Protein AF-A0A838XJ21-F1 (afdb_monomer)

Solvent-accessible surface area (backbone atoms only — not comparable to full-atom values): 20490 Å² total; per-residue (Å²): 141,89,84,87,88,85,87,84,82,91,75,92,77,90,77,87,80,92,76,82,93,75,94,76,88,83,80,88,86,79,90,81,90,79,89,79,90,85,84,90,84,85,87,90,81,93,74,95,77,91,73,90,77,75,76,65,78,67,62,63,49,56,56,55,52,65,68,55,71,80,60,83,76,81,81,67,61,73,71,57,58,54,50,50,55,53,52,54,51,52,52,62,49,42,56,59,47,48,54,51,52,50,53,51,52,52,48,53,50,51,40,46,55,52,23,57,62,17,70,37,51,76,68,52,27,52,49,51,63,60,46,44,56,53,51,15,58,77,68,71,48,61,54,64,58,54,54,48,32,49,50,18,33,40,69,56,63,45,52,46,46,69,62,44,59,51,41,39,61,35,33,50,51,42,14,68,77,40,68,40,50,43,47,57,36,23,35,30,55,47,48,51,24,61,62,22,67,39,56,56,88,50,37,56,60,51,37,52,51,48,53,50,45,40,73,41,94,60,40,50,28,32,59,47,49,69,48,46,64,71,45,43,62,44,41,28,74,33,32,55,35,45,36,67,66,27,50,41,44,53,51,18,52,50,51,36,35,9,72,80,73,38,69,46,72,65,36,49,51,14,47,42,43,36,36,52,43,61,68,34,68,69,37,52,49,43,39,45,74,74,69,44,64,55,69,59,38,43,52,52,15,61,76,68,73,44,29,47,34,53,36,56,46,62,73,43,36,67,58,36,58,79,38,63,77,46,42,68,67,55,30,79,49,69,45,20,28,50,28,45,50,36,44,47,71,32,52,67,61,36,53,66,50,31,76,82,85,126

pLDDT: mean 76.4, std 23.85, range [27.72, 98.25]

Sequence (358 aa):
MHLPIKLAAGTVLAFTAAGTAQEVTVASWGDSHRTAQSVQLAKDGEGDVPGAMSLPPETRILERLRRREDVQLAGWPSNVLVGFLIGCGIILLSETAYDRFKKHADYKMQIREIGIRLDASDSEIEEIGDKIPDIAYALSIPIEHVIEALRAIRHAGVKNYDEAWLRLRPTIKASRFSGASFEDTAETLKMVSRALNIDAQALPRVVDKILAVGREKDISSRDLLEHLPDVLPTAVDDRGYTGVLGLEQIIADLQTVSGQVRLNRIAVEQLEAFYSEFSSEEFHQRLEEAGYDVKGALKDADKAGASKGTALLNLIADDVLETPELIPQLFHNEQSAAAAKAILLNPEEWRRNRPSVD

Mean predicted aligned error: 14.72 Å

Radius of gyration: 34.37 Å; Cα contacts (8 Å, |Δi|>4): 345; chains: 1; bounding box: 60×76×96 Å

Organism: NCBI:txid992267

Foldseek 3Di:
DDDDDDDDDDDDDDDDDDDDDDDDDDDDDDDDDDDDDDDDDDDDDDDDDDDDDDDDPVVVVVVVVVVPVPPPPPPDDPVVVVVVVVVVVCVVCCVVVVVVVVVVVVLLVLLVVLCVQLVHDPVLSVVSSVCLVVLCVVVVHDSVLLSQLLVLLVVLPNRHSVLSVLVSVLLSLLCVLLVAGSNLSSNLLVLQCVLQVEDSNCSNVLSVLLSVVCVPPQAGSRLCSNLVSLQSNLLCPQFVHHYSLSVLLVSLLLSLLSVVPGRDPLSSVLNSLQSVLSVDPVLVVLCVVVPFPLVVLQVVCVVVVGTSVVSVCVRCLVVCCVPVVCLCSNRVDPSSSSSCCSPRNCVVSSVVSRDPPD

Structure (mmCIF, N/CA/C/O backbone):
data_AF-A0A838XJ21-F1
#
_entry.id   AF-A0A838XJ21-F1
#
loop_
_atom_site.group_PDB
_atom_site.id
_atom_site.type_symbol
_atom_site.label_atom_id
_atom_site.label_alt_id
_atom_site.label_comp_id
_atom_site.label_asym_id
_atom_site.label_entity_id
_atom_site.label_seq_id
_atom_site.pdbx_PDB_ins_code
_atom_site.Cartn_x
_atom_site.Cartn_y
_atom_site.Cartn_z
_atom_site.occupancy
_atom_site.B_iso_or_equiv
_atom_site.auth_seq_id
_atom_site.auth_comp_id
_atom_site.auth_asym_id
_atom_site.auth_atom_id
_atom_site.pdbx_PDB_model_num
ATOM 1 N N . MET A 1 1 ? 29.725 39.690 -23.589 1.00 38.44 1 MET A N 1
ATOM 2 C CA . MET A 1 1 ? 29.368 40.117 -24.960 1.00 38.44 1 MET A CA 1
ATOM 3 C C . MET A 1 1 ? 28.746 38.923 -25.661 1.00 38.44 1 MET A C 1
ATOM 5 O O . MET A 1 1 ? 29.459 38.010 -26.047 1.00 38.44 1 MET A O 1
ATOM 9 N N . HIS A 1 2 ? 27.416 38.885 -25.699 1.00 40.25 2 HIS A N 1
ATOM 10 C CA . HIS A 1 2 ? 26.626 37.840 -26.345 1.00 40.25 2 HIS A CA 1
ATOM 11 C C . HIS A 1 2 ? 26.212 38.302 -27.741 1.00 40.25 2 HIS A C 1
ATOM 13 O O . HIS A 1 2 ? 25.684 39.404 -27.869 1.00 40.25 2 HIS A O 1
ATOM 19 N N . LEU A 1 3 ? 26.369 37.437 -28.743 1.00 36.06 3 LEU A N 1
ATOM 20 C CA . LEU A 1 3 ? 25.552 37.450 -29.955 1.00 36.06 3 LEU A CA 1
ATOM 21 C C . LEU A 1 3 ? 25.192 35.999 -30.337 1.00 36.06 3 LEU A C 1
ATOM 23 O O . LEU A 1 3 ? 26.061 35.130 -30.253 1.00 36.06 3 LEU A O 1
ATOM 27 N N . PRO A 1 4 ? 23.930 35.722 -30.718 1.00 49.19 4 PRO A N 1
ATOM 28 C CA . PRO A 1 4 ? 23.439 34.380 -31.013 1.00 49.19 4 PRO A CA 1
ATOM 29 C C . PRO A 1 4 ? 23.522 34.049 -32.511 1.00 49.19 4 PRO A C 1
ATOM 31 O O . PRO A 1 4 ? 23.178 34.874 -33.357 1.00 49.19 4 PRO A O 1
ATOM 34 N N . ILE A 1 5 ? 23.886 32.808 -32.840 1.00 36.41 5 ILE A N 1
ATOM 35 C CA . ILE A 1 5 ? 23.696 32.239 -34.180 1.00 36.41 5 ILE A CA 1
ATOM 36 C C . ILE A 1 5 ? 22.391 31.438 -34.154 1.00 36.41 5 ILE A C 1
ATOM 38 O O . ILE A 1 5 ? 22.305 30.396 -33.510 1.00 36.41 5 ILE A O 1
ATOM 42 N N . LYS A 1 6 ? 21.358 31.941 -34.840 1.00 38.78 6 LYS A N 1
ATOM 43 C CA . LYS A 1 6 ? 20.179 31.159 -35.233 1.00 38.78 6 LYS A CA 1
ATOM 44 C C . LYS A 1 6 ? 20.427 30.626 -36.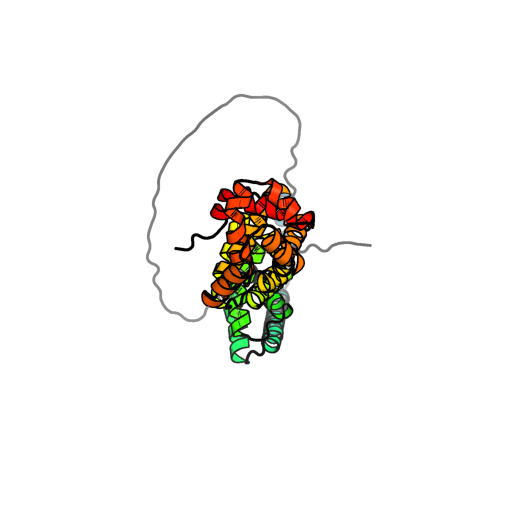642 1.00 38.78 6 LYS A C 1
ATOM 46 O O . LYS A 1 6 ? 20.482 31.416 -37.582 1.00 38.78 6 LYS A O 1
ATOM 51 N N . LEU A 1 7 ? 20.549 29.310 -36.785 1.00 30.83 7 LEU A N 1
ATOM 52 C CA . LEU A 1 7 ? 20.484 28.622 -38.073 1.00 30.83 7 LEU A CA 1
ATOM 53 C C . LEU A 1 7 ? 19.108 27.965 -38.189 1.00 30.83 7 LEU A C 1
ATOM 55 O O . LEU A 1 7 ? 18.791 27.019 -37.476 1.00 30.83 7 LEU A O 1
ATOM 59 N N . ALA A 1 8 ? 18.286 28.520 -39.074 1.00 39.69 8 ALA A N 1
ATOM 60 C CA . ALA A 1 8 ? 17.101 27.876 -39.609 1.00 39.69 8 ALA A CA 1
ATOM 61 C C . ALA A 1 8 ? 17.404 27.534 -41.068 1.00 39.69 8 ALA A C 1
ATOM 63 O O . ALA A 1 8 ? 17.692 28.434 -41.855 1.00 39.69 8 ALA A O 1
ATOM 64 N N . ALA A 1 9 ? 17.341 26.253 -41.422 1.00 33.75 9 ALA A N 1
ATOM 65 C CA . ALA A 1 9 ? 17.215 25.817 -42.806 1.00 33.75 9 ALA A CA 1
ATOM 66 C C . ALA A 1 9 ? 16.566 24.430 -42.830 1.00 33.75 9 ALA A C 1
ATOM 68 O O . ALA A 1 9 ? 17.218 23.407 -42.641 1.00 33.75 9 ALA A O 1
ATOM 69 N N . GLY A 1 10 ? 15.250 24.419 -43.042 1.00 35.06 10 GLY A N 1
ATOM 70 C CA . GLY A 1 10 ? 14.558 23.256 -43.570 1.00 35.06 10 GLY A CA 1
ATOM 71 C C . GLY A 1 10 ? 14.820 23.188 -45.070 1.00 35.06 10 GLY A C 1
ATOM 72 O O . GLY A 1 10 ? 14.520 24.125 -45.807 1.00 35.06 10 GLY A O 1
ATOM 73 N N . THR A 1 11 ? 15.389 22.083 -45.531 1.00 30.11 11 THR A N 1
ATOM 74 C CA . THR A 1 11 ? 15.385 21.719 -46.947 1.00 30.11 11 THR A CA 1
ATOM 75 C C . THR A 1 11 ? 15.170 20.217 -47.012 1.00 30.11 11 THR A C 1
ATOM 77 O O . THR A 1 11 ? 16.062 19.431 -46.707 1.00 30.11 11 THR A O 1
ATOM 80 N N . VAL A 1 12 ? 13.943 19.820 -47.345 1.00 30.31 12 VAL A N 1
ATOM 81 C CA . VAL A 1 12 ? 13.610 18.434 -47.674 1.00 30.31 12 VAL A CA 1
ATOM 82 C C . VAL A 1 12 ? 14.061 18.214 -49.113 1.00 30.31 12 VAL A C 1
ATOM 84 O O . VAL A 1 12 ? 13.424 18.697 -50.045 1.00 30.31 12 VAL A O 1
ATOM 87 N N . LEU A 1 13 ? 15.177 17.511 -49.291 1.00 30.00 13 LEU A N 1
ATOM 88 C CA . LEU A 1 13 ? 15.566 16.936 -50.575 1.00 30.00 13 LEU A CA 1
ATOM 89 C C . LEU A 1 13 ? 15.279 15.438 -50.517 1.00 30.00 13 LEU A C 1
ATOM 91 O O . LEU A 1 13 ? 15.981 14.680 -49.852 1.00 30.00 13 LEU A O 1
ATOM 95 N N . ALA A 1 14 ? 14.216 15.022 -51.201 1.00 33.84 14 ALA A N 1
ATOM 96 C CA . ALA A 1 14 ? 13.986 13.623 -51.513 1.00 33.84 14 ALA A CA 1
ATOM 97 C C . ALA A 1 14 ? 14.942 13.227 -52.645 1.00 33.84 14 ALA A C 1
ATOM 99 O O . ALA A 1 14 ? 14.872 13.792 -53.735 1.00 33.84 14 ALA A O 1
ATOM 100 N N . PHE A 1 15 ? 15.826 12.262 -52.390 1.00 28.05 15 PHE A N 1
ATOM 101 C CA . PHE A 1 15 ? 16.597 11.602 -53.439 1.00 28.05 15 PHE A CA 1
ATOM 102 C C . PHE A 1 15 ? 16.187 10.135 -53.512 1.00 28.05 15 PHE A C 1
ATOM 104 O O . PHE A 1 15 ? 16.350 9.373 -52.560 1.00 28.05 15 PHE A O 1
ATOM 111 N N . THR A 1 16 ? 15.628 9.757 -54.657 1.00 34.56 16 THR A N 1
ATOM 112 C CA . THR A 1 16 ? 15.338 8.377 -55.034 1.00 34.56 16 THR A CA 1
ATOM 113 C C . THR A 1 16 ? 16.642 7.747 -55.520 1.00 34.56 16 THR A C 1
ATOM 115 O O . THR A 1 16 ? 17.201 8.171 -56.531 1.00 34.56 16 THR A O 1
ATOM 118 N N . ALA A 1 17 ? 17.153 6.752 -54.796 1.00 32.78 17 ALA A N 1
ATOM 119 C CA . ALA A 1 17 ? 18.248 5.918 -55.274 1.00 32.78 17 ALA A CA 1
ATOM 120 C C . ALA A 1 17 ? 17.675 4.818 -56.180 1.00 32.78 17 ALA A C 1
ATOM 122 O O . ALA A 1 17 ? 16.841 4.021 -55.754 1.00 32.78 17 ALA A O 1
ATOM 123 N N . ALA A 1 18 ? 18.108 4.802 -57.440 1.00 32.28 18 ALA A N 1
ATOM 124 C CA . ALA A 1 18 ? 17.784 3.754 -58.394 1.00 32.28 18 ALA A CA 1
ATOM 125 C C . ALA A 1 18 ? 18.533 2.463 -58.028 1.00 32.28 18 ALA A C 1
ATOM 127 O O . ALA A 1 18 ? 19.762 2.430 -58.021 1.00 32.28 18 ALA A O 1
ATOM 128 N N . GLY A 1 19 ? 17.779 1.401 -57.756 1.00 30.36 19 GLY A N 1
ATOM 129 C CA . GLY A 1 19 ? 18.288 0.054 -57.537 1.00 30.36 19 GLY A CA 1
ATOM 130 C C . GLY A 1 19 ? 17.243 -0.974 -57.952 1.00 30.36 19 GLY A C 1
ATOM 131 O O . GLY A 1 19 ? 16.314 -1.238 -57.203 1.00 30.36 19 GLY A O 1
ATOM 132 N N . THR A 1 20 ? 17.438 -1.527 -59.152 1.00 35.78 20 THR A N 1
ATOM 133 C CA . THR A 1 20 ? 16.868 -2.773 -59.703 1.00 35.78 20 THR A CA 1
ATOM 134 C C . THR A 1 20 ? 15.345 -2.891 -59.844 1.00 35.78 20 THR A C 1
ATOM 136 O O . THR A 1 20 ? 14.576 -2.822 -58.895 1.00 35.78 20 THR A O 1
ATOM 139 N N . ALA A 1 21 ? 14.939 -3.120 -61.094 1.00 33.50 21 ALA A N 1
ATOM 140 C CA . ALA A 1 21 ? 13.575 -3.293 -61.556 1.00 33.50 21 ALA A CA 1
ATOM 141 C C . ALA A 1 21 ? 12.857 -4.486 -60.907 1.00 33.50 21 ALA A C 1
ATOM 143 O O . ALA A 1 21 ? 13.326 -5.620 -60.986 1.00 33.50 21 ALA A O 1
ATOM 144 N N . GLN A 1 22 ? 11.659 -4.226 -60.390 1.00 30.95 22 GLN A N 1
ATOM 145 C CA . GLN A 1 22 ? 10.581 -5.202 -60.342 1.00 30.95 22 GLN A CA 1
ATOM 146 C C . GLN A 1 22 ? 9.274 -4.448 -60.616 1.00 30.95 22 GLN A C 1
ATOM 148 O O . GLN A 1 22 ? 8.960 -3.462 -59.951 1.00 30.95 22 GLN A O 1
ATOM 153 N N . GLU A 1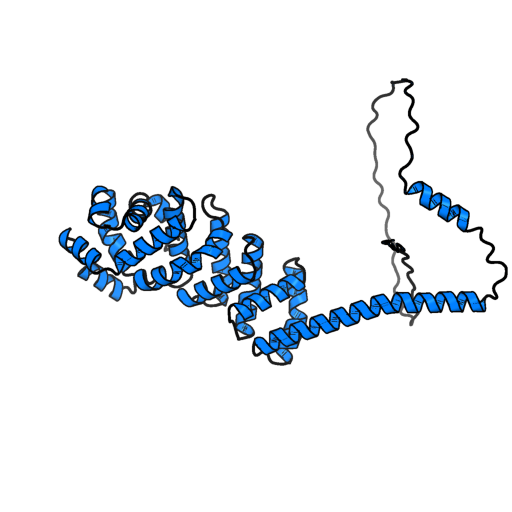 23 ? 8.580 -4.847 -61.681 1.00 33.16 23 GLU A N 1
ATOM 154 C CA . GLU A 1 23 ? 7.311 -4.269 -62.118 1.00 33.16 23 GLU A CA 1
ATOM 155 C C . GLU A 1 23 ? 6.259 -4.375 -61.011 1.00 33.16 23 GLU A C 1
ATOM 157 O O . GLU A 1 23 ? 5.947 -5.472 -60.551 1.00 33.16 23 GLU A O 1
ATOM 162 N N . VAL A 1 24 ? 5.660 -3.244 -60.634 1.00 29.22 24 VAL A N 1
ATOM 163 C CA . VAL A 1 24 ? 4.332 -3.230 -60.016 1.00 29.22 24 VAL A CA 1
ATOM 164 C C . VAL A 1 24 ? 3.505 -2.150 -60.703 1.00 29.22 24 VAL A C 1
ATOM 166 O O . VAL A 1 24 ? 3.755 -0.951 -60.591 1.00 29.22 24 VAL A O 1
ATOM 169 N N . THR A 1 25 ? 2.527 -2.622 -61.463 1.00 31.70 25 THR A N 1
ATOM 170 C CA . THR A 1 25 ? 1.443 -1.878 -62.097 1.00 31.70 25 THR A CA 1
ATOM 171 C C . THR A 1 25 ? 0.618 -1.131 -61.047 1.00 31.70 25 THR A C 1
ATOM 173 O O . THR A 1 25 ? 0.045 -1.743 -60.149 1.00 31.70 25 THR A O 1
ATOM 176 N N . VAL A 1 26 ? 0.500 0.193 -61.181 1.00 30.27 26 VAL A N 1
ATOM 177 C CA . VAL A 1 26 ? -0.468 0.989 -60.412 1.00 30.27 26 VAL A CA 1
ATOM 178 C C . VAL A 1 26 ? -1.731 1.147 -61.251 1.00 30.27 26 VAL A C 1
ATOM 180 O O . VAL A 1 26 ? -1.738 1.829 -62.275 1.00 30.27 26 VAL A O 1
ATOM 183 N N . ALA A 1 27 ? -2.794 0.474 -60.814 1.00 30.38 27 ALA A N 1
ATOM 184 C CA . ALA A 1 27 ? -4.137 0.629 -61.344 1.00 30.38 27 ALA A CA 1
ATOM 185 C C . ALA A 1 27 ? -4.758 1.958 -60.883 1.00 30.38 27 ALA A C 1
ATOM 187 O O . ALA A 1 27 ? -4.646 2.362 -59.727 1.00 30.38 27 ALA A O 1
ATOM 188 N N . SER A 1 28 ? -5.425 2.616 -61.825 1.00 35.75 28 SER A N 1
ATOM 189 C CA . SER A 1 28 ? -6.249 3.811 -61.664 1.00 35.75 28 SER A CA 1
ATOM 190 C C . SER A 1 28 ? -7.534 3.552 -60.871 1.00 35.75 28 SER A C 1
ATOM 192 O O . SER A 1 28 ? -8.158 2.521 -61.109 1.00 35.75 28 SER A O 1
ATOM 194 N N . TRP A 1 29 ? -7.975 4.539 -60.081 1.00 29.52 29 TRP A N 1
ATOM 195 C CA . TRP A 1 29 ? -9.364 4.989 -59.812 1.00 29.52 29 TRP A CA 1
ATOM 196 C C . TRP A 1 29 ? -9.384 5.714 -58.449 1.00 29.52 29 TRP A C 1
ATOM 198 O O . TRP A 1 29 ? -8.689 5.301 -57.533 1.00 29.52 29 TRP A O 1
ATOM 208 N N . GLY A 1 30 ? -10.134 6.786 -58.212 1.00 27.72 30 GLY A N 1
ATOM 209 C CA . GLY A 1 30 ? -11.148 7.439 -59.023 1.00 27.72 30 GLY A CA 1
ATOM 210 C C . GLY A 1 30 ? -11.608 8.740 -58.353 1.00 27.72 30 GLY A C 1
ATOM 211 O O . GLY A 1 30 ? -11.471 8.925 -57.143 1.00 27.72 30 GLY A O 1
ATOM 212 N N . ASP A 1 31 ? -12.132 9.624 -59.194 1.00 35.22 31 ASP A N 1
ATOM 213 C CA . ASP A 1 31 ? -12.900 10.818 -58.855 1.00 35.22 31 ASP A CA 1
ATOM 214 C C . ASP A 1 31 ? -14.135 10.499 -58.004 1.00 35.22 31 ASP A C 1
ATOM 216 O O . ASP A 1 31 ? -14.854 9.534 -58.270 1.00 35.22 31 ASP A O 1
ATOM 220 N N . SER A 1 32 ? -14.489 11.422 -57.108 1.00 30.81 32 SER A N 1
ATOM 221 C CA . SER A 1 32 ? -15.900 11.697 -56.823 1.00 30.81 32 SER A CA 1
ATOM 222 C C . SER A 1 32 ? -16.099 13.112 -56.275 1.00 30.81 32 SER A C 1
ATOM 224 O O . SER A 1 32 ? -15.711 13.432 -55.153 1.00 30.81 32 SER A O 1
ATOM 226 N N . HIS A 1 33 ? -16.746 13.943 -57.093 1.00 35.12 33 HIS A N 1
ATOM 227 C CA . HIS A 1 33 ? -17.359 15.221 -56.738 1.00 35.12 33 HIS A CA 1
ATOM 228 C C . HIS A 1 33 ? -18.531 15.070 -55.750 1.00 35.12 33 HIS A C 1
ATOM 230 O O . HIS A 1 33 ? -19.297 14.114 -55.854 1.00 35.12 33 HIS A O 1
ATOM 236 N N . ARG A 1 34 ? -18.750 16.102 -54.915 1.00 31.41 34 ARG A N 1
ATOM 237 C CA . ARG A 1 34 ? -20.061 16.673 -54.501 1.00 31.41 34 ARG A CA 1
ATOM 238 C C . ARG A 1 34 ? -19.812 18.070 -53.882 1.00 31.41 34 ARG A C 1
ATOM 240 O O . ARG A 1 34 ? -19.005 18.164 -52.967 1.00 31.41 34 ARG A O 1
ATOM 247 N N . THR A 1 35 ? -20.169 19.195 -54.527 1.00 34.94 35 THR A N 1
ATOM 248 C CA . THR A 1 35 ? -21.411 20.018 -54.362 1.00 34.94 35 THR A CA 1
ATOM 249 C C . THR A 1 35 ? -21.849 20.234 -52.900 1.00 34.94 35 THR A C 1
ATOM 251 O O . THR A 1 35 ? -21.888 19.276 -52.147 1.00 34.94 35 THR A O 1
ATOM 254 N N . ALA A 1 36 ? -22.253 21.411 -52.399 1.00 29.58 36 ALA A N 1
ATOM 255 C CA . ALA A 1 36 ? -22.533 22.745 -52.939 1.00 29.58 36 ALA A CA 1
ATOM 256 C C . ALA A 1 36 ? -22.599 23.782 -51.776 1.00 29.58 36 ALA A C 1
ATOM 258 O O . ALA A 1 36 ? -22.610 23.388 -50.615 1.00 29.58 36 ALA A O 1
ATOM 259 N N . GLN A 1 37 ? -22.635 25.076 -52.145 1.00 29.09 37 GLN A N 1
ATOM 260 C CA . GLN A 1 37 ? -23.279 26.269 -51.529 1.00 29.09 37 GLN A CA 1
ATOM 261 C C . GLN A 1 37 ? -23.845 26.146 -50.095 1.00 29.09 37 GLN A C 1
ATOM 263 O O . GLN A 1 37 ? -24.545 25.198 -49.782 1.00 29.09 37 GLN A O 1
ATOM 268 N N . SER A 1 38 ? -23.670 27.102 -49.178 1.00 31.19 38 SER A N 1
ATOM 269 C CA . SER A 1 38 ? -24.070 28.529 -49.191 1.00 31.19 38 SER A CA 1
ATOM 270 C C . SER A 1 38 ? -23.487 29.197 -47.925 1.00 31.19 38 SER A C 1
ATOM 272 O O . SER A 1 38 ? -23.234 28.493 -46.955 1.00 31.19 38 SER A O 1
ATOM 274 N N . VAL A 1 39 ? -23.206 30.503 -47.860 1.00 30.66 39 VAL A N 1
ATOM 275 C CA . VAL A 1 39 ? -24.129 31.538 -47.343 1.00 30.66 39 VAL A CA 1
ATOM 276 C C . VAL A 1 39 ? -23.542 32.921 -47.677 1.00 30.66 39 VAL A C 1
ATOM 278 O O . VAL A 1 39 ? -22.395 33.218 -47.352 1.00 30.66 39 VAL A O 1
ATOM 281 N N . GLN A 1 40 ? -24.352 33.762 -48.320 1.00 33.62 40 GLN A N 1
ATOM 282 C CA . GLN A 1 40 ? -24.198 35.218 -48.372 1.00 33.62 40 GLN A CA 1
ATOM 283 C C . GLN A 1 40 ? -24.599 35.828 -47.028 1.00 33.62 40 GLN A C 1
ATOM 285 O O . GLN A 1 40 ? -25.636 35.435 -46.506 1.00 33.62 40 GLN A O 1
ATOM 290 N N . LEU A 1 41 ? -23.884 36.853 -46.551 1.00 32.81 41 LEU A N 1
ATOM 291 C CA . LEU A 1 41 ? -24.480 37.949 -45.778 1.00 32.81 41 LEU A CA 1
ATOM 292 C C . LEU A 1 41 ? -23.567 39.192 -45.758 1.00 32.81 41 LEU A C 1
ATOM 294 O O . LEU A 1 41 ? -22.377 39.095 -45.481 1.00 32.81 41 LEU A O 1
ATOM 298 N N . ALA A 1 42 ? -24.218 40.333 -46.013 1.00 31.30 42 ALA A N 1
ATOM 299 C CA . ALA A 1 42 ? -23.872 41.722 -45.691 1.00 31.30 42 ALA A CA 1
ATOM 300 C C . ALA A 1 42 ? -22.790 42.465 -46.511 1.00 31.30 42 ALA A C 1
ATOM 302 O O . ALA A 1 42 ? -21.586 42.335 -46.311 1.00 31.30 42 ALA A O 1
ATOM 303 N N . LYS A 1 43 ? -23.301 43.342 -47.390 1.00 36.75 43 LYS A N 1
ATOM 304 C CA . LYS A 1 43 ? -22.712 44.627 -47.789 1.00 36.75 43 LYS A CA 1
ATOM 305 C C . LYS A 1 43 ? -22.955 45.687 -46.694 1.00 36.75 43 LYS A C 1
ATOM 307 O O . LYS A 1 43 ? -23.875 45.529 -45.897 1.00 36.75 43 LYS A O 1
ATOM 312 N N . ASP A 1 44 ? -22.193 46.775 -46.816 1.00 32.44 44 ASP A N 1
ATOM 313 C CA . ASP A 1 44 ? -22.365 48.137 -46.276 1.00 32.44 44 ASP A CA 1
ATOM 314 C C . ASP A 1 44 ? -21.501 48.505 -45.060 1.00 32.44 44 ASP A C 1
ATOM 316 O O . ASP A 1 44 ? -21.631 47.960 -43.967 1.00 32.44 44 ASP A O 1
ATOM 320 N N . GLY A 1 45 ? -20.611 49.481 -45.279 1.00 31.41 45 GLY A N 1
ATOM 321 C CA . GLY A 1 45 ? -19.758 50.079 -44.255 1.00 31.41 45 GLY A CA 1
ATOM 322 C C . GLY A 1 45 ? -18.535 50.789 -44.836 1.00 31.41 45 GLY A C 1
ATOM 323 O O . GLY A 1 45 ? -17.408 50.376 -44.589 1.00 31.41 45 GLY A O 1
ATOM 324 N N . GLU A 1 46 ? -18.760 51.831 -45.637 1.00 36.78 46 GLU A N 1
ATOM 325 C CA . GLU A 1 46 ? -17.730 52.786 -46.054 1.00 36.78 46 GLU A CA 1
ATOM 326 C C . GLU A 1 46 ? -17.406 53.689 -44.850 1.00 36.78 46 GLU A C 1
ATOM 328 O O . GLU A 1 46 ? -18.260 54.428 -44.361 1.00 36.78 46 GLU A O 1
ATOM 333 N N . GLY A 1 47 ? -16.190 53.560 -44.319 1.00 33.75 47 GLY A N 1
ATOM 334 C CA . GLY A 1 47 ? -15.696 54.308 -43.168 1.00 33.75 47 GLY A CA 1
ATOM 335 C C . GLY A 1 47 ? -14.183 54.455 -43.261 1.00 33.75 47 GLY A C 1
ATOM 336 O O . GLY A 1 47 ? -13.445 53.485 -43.110 1.00 33.75 47 GLY A O 1
ATOM 337 N N . ASP A 1 48 ? -13.748 55.674 -43.552 1.00 40.31 48 ASP A N 1
ATOM 338 C CA . ASP A 1 48 ? -12.354 56.094 -43.637 1.00 40.31 48 ASP A CA 1
ATOM 339 C C . ASP A 1 48 ? -11.724 56.102 -42.230 1.00 40.31 48 ASP A C 1
ATOM 341 O O . ASP A 1 48 ? -12.158 56.854 -41.353 1.00 40.31 48 ASP A O 1
ATOM 345 N N . VAL A 1 49 ? -10.726 55.241 -41.990 1.00 40.69 49 VAL A N 1
ATOM 346 C CA . VAL A 1 49 ? -9.870 55.271 -40.791 1.00 40.69 49 VAL A CA 1
ATOM 347 C C . VAL A 1 49 ? -8.419 54.960 -41.199 1.00 40.69 49 VAL A C 1
ATOM 349 O O . VAL A 1 49 ? -8.167 53.956 -41.870 1.00 40.69 49 VAL A O 1
ATOM 352 N N . PRO A 1 50 ? -7.440 55.789 -40.788 1.00 40.84 50 PRO A N 1
ATOM 353 C CA . PRO A 1 50 ? -6.053 55.698 -41.221 1.00 40.84 50 PRO A CA 1
ATOM 354 C C . PRO A 1 50 ? -5.278 54.662 -40.400 1.00 40.84 50 PRO A C 1
ATOM 356 O O . PRO A 1 50 ? -5.290 54.678 -39.170 1.00 40.84 50 PRO A O 1
ATOM 359 N N . GLY A 1 51 ? -4.532 53.790 -41.074 1.00 35.47 51 GLY A N 1
ATOM 360 C CA . GLY A 1 51 ? -3.627 52.866 -40.395 1.00 35.47 51 GLY A CA 1
ATOM 361 C C . GLY A 1 51 ? -3.048 51.829 -41.339 1.00 35.47 51 GLY A C 1
ATOM 362 O O . GLY A 1 51 ? -3.647 50.784 -41.567 1.00 35.47 51 GLY A O 1
ATOM 363 N N . ALA A 1 52 ? -1.863 52.105 -41.883 1.00 35.00 52 ALA A N 1
ATOM 364 C CA . ALA A 1 52 ? -1.077 51.121 -42.614 1.00 35.00 52 ALA A CA 1
ATOM 365 C C . ALA A 1 52 ? -0.732 49.947 -41.681 1.00 35.00 52 ALA A C 1
ATOM 367 O O . ALA A 1 52 ? 0.191 50.025 -40.870 1.00 35.00 52 ALA A O 1
ATOM 368 N N . MET A 1 53 ? -1.494 48.859 -41.787 1.00 34.28 53 MET A N 1
ATOM 369 C CA . MET A 1 53 ? -1.234 47.618 -41.074 1.00 34.28 53 MET A CA 1
ATOM 370 C C . MET A 1 53 ? -0.012 46.960 -41.724 1.00 34.28 53 MET A C 1
ATOM 372 O O . MET A 1 53 ? -0.044 46.520 -42.874 1.00 34.28 53 MET A O 1
ATOM 376 N N . SER A 1 54 ? 1.114 46.969 -41.012 1.00 51.94 54 SER A N 1
ATOM 377 C CA . SER A 1 54 ? 2.338 46.305 -41.446 1.00 51.94 54 SER A CA 1
ATOM 378 C C . SER A 1 54 ? 2.090 44.807 -41.588 1.00 51.94 54 SER A C 1
ATOM 380 O O . SER A 1 54 ? 1.668 44.163 -40.628 1.00 51.94 54 SER A O 1
ATOM 382 N N . LEU A 1 55 ? 2.406 44.257 -42.760 1.00 41.94 55 LEU A N 1
ATOM 383 C CA . LEU A 1 55 ? 2.452 42.814 -42.974 1.00 41.94 55 LEU A CA 1
ATOM 384 C C . LEU A 1 55 ? 3.353 42.139 -41.920 1.00 41.94 55 LEU A C 1
ATOM 386 O O . LEU A 1 55 ? 4.394 42.709 -41.565 1.00 41.94 55 LEU A O 1
ATOM 390 N N . PRO A 1 56 ? 2.986 40.935 -41.442 1.00 51.06 56 PRO A N 1
ATOM 391 C CA . PRO A 1 56 ? 3.800 40.181 -40.501 1.00 51.06 56 PRO A CA 1
ATOM 392 C C . PRO A 1 56 ? 5.215 39.960 -41.066 1.00 51.06 56 PRO A C 1
ATOM 394 O O . PRO A 1 56 ? 5.387 39.829 -42.282 1.00 51.06 56 PRO A O 1
ATOM 397 N N . PRO A 1 57 ? 6.248 39.926 -40.206 1.00 48.28 57 PRO A N 1
ATOM 398 C CA . PRO A 1 57 ? 7.659 39.984 -40.604 1.00 48.28 57 PRO A CA 1
ATOM 399 C C . PRO A 1 57 ? 8.121 38.844 -41.529 1.00 48.28 57 PRO A C 1
ATOM 401 O O . PRO A 1 57 ? 9.200 38.934 -42.112 1.00 48.28 57 PRO A O 1
ATOM 404 N N . GLU A 1 58 ? 7.308 37.806 -41.711 1.00 45.94 58 GLU A N 1
ATOM 405 C CA . GLU A 1 58 ? 7.629 36.607 -42.483 1.00 45.94 58 GLU A CA 1
ATOM 406 C C . GLU A 1 58 ? 7.493 36.803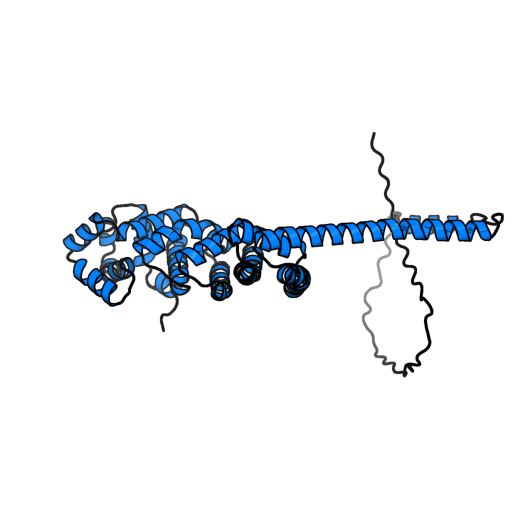 -44.005 1.00 45.94 58 GLU A C 1
ATOM 408 O O . GLU A 1 58 ? 8.288 36.248 -44.766 1.00 45.94 58 GLU A O 1
ATOM 413 N N . THR A 1 59 ? 6.602 37.679 -44.488 1.00 45.84 59 THR A N 1
ATOM 414 C CA . THR A 1 59 ? 6.465 37.928 -45.942 1.00 45.84 59 THR A CA 1
ATOM 415 C C . THR A 1 59 ? 7.589 38.810 -46.499 1.00 45.84 59 THR A C 1
ATOM 417 O O . THR A 1 59 ? 8.011 38.631 -47.642 1.00 45.84 59 THR A O 1
ATOM 420 N N . ARG A 1 60 ? 8.183 39.681 -45.667 1.00 51.66 60 ARG A N 1
ATOM 421 C CA . ARG A 1 60 ? 9.379 40.477 -46.021 1.00 51.66 60 ARG A CA 1
ATOM 422 C C . ARG A 1 60 ? 10.656 39.642 -46.129 1.00 51.66 60 ARG A C 1
ATOM 424 O O . ARG A 1 60 ? 11.622 40.099 -46.740 1.00 51.66 60 ARG A O 1
ATOM 431 N N . ILE A 1 61 ? 10.688 38.451 -45.533 1.00 52.84 61 ILE A N 1
ATOM 432 C CA . ILE A 1 61 ? 11.840 37.546 -45.617 1.00 52.84 61 ILE A CA 1
ATOM 433 C C . ILE A 1 61 ? 11.816 36.807 -46.959 1.00 52.84 61 ILE A C 1
ATOM 435 O O . ILE A 1 61 ? 12.840 36.761 -47.637 1.00 52.84 61 ILE A O 1
ATOM 439 N N . LEU A 1 62 ? 10.647 36.345 -47.408 1.00 42.88 62 LEU A N 1
ATOM 440 C CA . LEU A 1 62 ? 10.501 35.663 -48.699 1.00 42.88 62 LEU A CA 1
ATOM 441 C C . LEU A 1 62 ? 10.742 36.598 -49.897 1.00 42.88 62 LEU A C 1
ATOM 443 O O . LEU A 1 62 ? 11.380 36.197 -50.867 1.00 42.88 62 LEU A O 1
ATOM 447 N N . GLU A 1 63 ? 10.352 37.874 -49.809 1.00 47.47 63 GLU A N 1
ATOM 448 C CA . GLU A 1 63 ? 10.659 38.868 -50.853 1.00 47.47 63 GLU A CA 1
ATOM 449 C C . GLU A 1 63 ? 12.150 39.246 -50.925 1.00 47.47 63 GLU A C 1
ATOM 451 O O . GLU A 1 63 ? 12.672 39.524 -52.007 1.00 47.47 63 GLU A O 1
ATOM 456 N N . ARG A 1 64 ? 12.872 39.217 -49.794 1.00 53.94 64 ARG A N 1
ATOM 457 C CA . ARG A 1 64 ? 14.333 39.427 -49.770 1.00 53.94 64 ARG A CA 1
ATOM 458 C C . ARG A 1 64 ? 15.115 38.204 -50.237 1.00 53.94 64 ARG A C 1
ATOM 460 O O . ARG A 1 64 ? 16.206 38.377 -50.773 1.00 53.94 64 ARG A O 1
ATOM 467 N N . LEU A 1 65 ? 14.573 37.000 -50.051 1.00 45.22 65 LEU A N 1
ATOM 468 C CA . LEU A 1 65 ? 15.164 35.772 -50.582 1.00 45.22 65 LEU A CA 1
ATOM 469 C C . LEU A 1 65 ? 14.955 35.675 -52.098 1.00 45.22 65 LEU A C 1
ATOM 471 O O . LEU A 1 65 ? 15.915 35.406 -52.813 1.00 45.22 65 LEU A O 1
ATOM 475 N N . ARG A 1 66 ? 13.776 36.056 -52.609 1.00 49.59 66 ARG A N 1
ATOM 476 C CA . ARG A 1 66 ? 13.502 36.093 -54.057 1.00 49.59 66 ARG A CA 1
ATOM 477 C C . ARG A 1 66 ? 14.318 37.152 -54.815 1.00 49.59 66 ARG A C 1
ATOM 479 O O . ARG A 1 66 ? 14.646 36.946 -55.972 1.00 49.59 66 ARG A O 1
ATOM 486 N N . ARG A 1 67 ? 14.703 38.267 -54.171 1.00 48.38 67 ARG A N 1
ATOM 487 C CA . ARG A 1 67 ? 15.627 39.273 -54.752 1.00 48.38 67 ARG A CA 1
ATOM 488 C C . ARG A 1 67 ? 17.116 38.912 -54.656 1.00 48.38 67 ARG A C 1
ATOM 490 O O .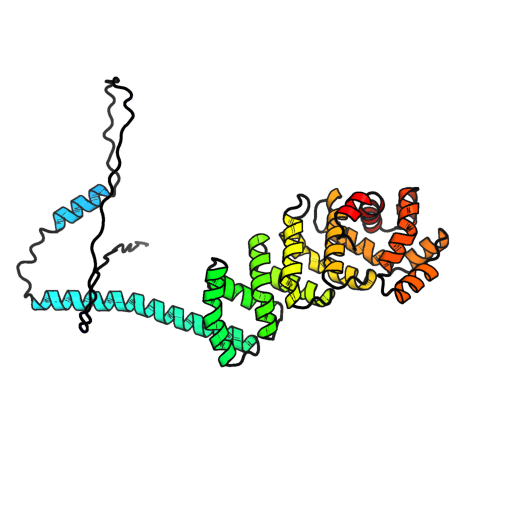 ARG A 1 67 ? 17.936 39.655 -55.186 1.00 48.38 67 ARG A O 1
ATOM 497 N N . ARG A 1 68 ? 17.489 37.828 -53.964 1.00 47.22 68 ARG A N 1
ATOM 498 C CA . ARG A 1 68 ? 18.887 37.363 -53.858 1.00 47.22 68 ARG A CA 1
ATOM 499 C C . ARG A 1 68 ? 19.227 36.194 -54.787 1.00 47.22 68 ARG A C 1
ATOM 501 O O . ARG A 1 68 ? 20.395 35.825 -54.840 1.00 47.22 68 ARG A O 1
ATOM 508 N N . GLU A 1 69 ? 18.267 35.654 -55.535 1.00 45.31 69 GLU A N 1
ATOM 509 C CA . GLU A 1 69 ? 18.535 34.631 -56.562 1.00 45.31 69 GLU A CA 1
ATOM 510 C C . GLU A 1 69 ? 19.150 35.202 -57.853 1.00 45.31 69 GLU A C 1
ATOM 512 O O . GLU A 1 69 ? 19.689 34.442 -58.649 1.00 45.31 69 GLU A O 1
ATOM 517 N N . ASP A 1 70 ? 19.218 36.529 -58.003 1.00 43.25 70 ASP A N 1
ATOM 518 C CA . ASP A 1 70 ? 19.940 37.194 -59.101 1.00 43.25 70 ASP A CA 1
ATOM 519 C C . ASP A 1 70 ? 21.419 37.483 -58.762 1.00 43.25 70 ASP A C 1
ATOM 521 O O . ASP A 1 70 ? 22.031 38.422 -59.279 1.00 43.25 70 ASP A O 1
ATOM 525 N N . VAL A 1 71 ? 22.035 36.695 -57.872 1.00 50.19 71 VAL A N 1
ATOM 526 C CA . VAL A 1 71 ? 23.497 36.698 -57.735 1.00 50.19 71 VAL A CA 1
ATOM 527 C C . VAL A 1 71 ? 24.063 35.845 -58.863 1.00 50.19 71 VAL A C 1
ATOM 529 O O . VAL A 1 71 ? 23.929 34.625 -58.864 1.00 50.19 71 VAL A O 1
ATOM 532 N N . GLN A 1 72 ? 24.704 36.512 -59.824 1.00 50.28 72 GLN A N 1
ATOM 533 C CA . GLN A 1 72 ? 25.507 35.904 -60.881 1.00 50.28 72 GLN A CA 1
ATOM 534 C C . GLN A 1 72 ? 26.435 34.810 -60.320 1.00 50.28 72 GLN A C 1
ATOM 536 O O . GLN A 1 72 ? 27.548 35.079 -59.879 1.00 50.28 72 GLN A O 1
ATOM 541 N N . LEU A 1 73 ? 26.010 33.551 -60.434 1.00 48.22 73 LEU A N 1
ATOM 542 C CA . LEU A 1 73 ? 26.875 32.367 -60.396 1.00 48.22 73 LEU A CA 1
ATOM 543 C C . LEU A 1 73 ? 27.458 32.076 -61.793 1.00 48.22 73 LEU A C 1
ATOM 545 O O . LEU A 1 73 ? 27.740 30.936 -62.153 1.00 48.22 73 LEU A O 1
ATOM 549 N N . ALA A 1 74 ? 27.642 33.120 -62.604 1.00 46.94 74 ALA A N 1
ATOM 550 C CA . ALA A 1 74 ? 28.282 33.050 -63.908 1.00 46.94 74 ALA A CA 1
ATOM 551 C C . ALA A 1 74 ? 29.790 33.264 -63.727 1.00 46.94 74 ALA A C 1
ATOM 553 O O . ALA A 1 74 ? 30.284 34.386 -63.787 1.00 46.94 74 ALA A O 1
ATOM 554 N N . GLY A 1 75 ? 30.523 32.187 -63.454 1.00 49.66 75 GLY A N 1
ATOM 555 C CA . GLY A 1 75 ? 31.989 32.240 -63.419 1.00 49.66 75 GLY A CA 1
ATOM 556 C C . GLY A 1 75 ? 32.671 31.114 -62.656 1.00 49.66 75 GLY A C 1
ATOM 557 O O . GLY A 1 75 ? 33.888 30.983 -62.737 1.00 49.66 75 GLY A O 1
ATOM 558 N N . TRP A 1 76 ? 31.924 30.286 -61.925 1.00 46.50 76 TRP A N 1
ATOM 559 C CA . TRP A 1 76 ? 32.511 29.133 -61.251 1.00 46.50 76 TRP A CA 1
ATOM 560 C C . TRP A 1 76 ? 32.471 27.930 -62.195 1.00 46.50 76 TRP A C 1
ATOM 562 O O . TRP A 1 76 ? 31.397 27.609 -62.709 1.00 46.50 76 TRP A O 1
ATOM 572 N N . PRO A 1 77 ? 33.608 27.257 -62.460 1.00 49.50 77 PRO A N 1
ATOM 573 C CA . PRO A 1 77 ? 33.589 26.034 -63.246 1.00 49.50 77 PRO A CA 1
ATOM 574 C C . PRO A 1 77 ? 32.670 25.025 -62.547 1.00 49.50 77 PRO A C 1
ATOM 576 O O . PRO A 1 77 ? 32.749 24.849 -61.329 1.00 49.50 77 PRO A O 1
ATOM 579 N N . SER A 1 78 ? 31.803 24.366 -63.318 1.00 50.41 78 SER A N 1
ATOM 580 C CA . SER A 1 78 ? 30.762 23.421 -62.866 1.00 50.41 78 SER A CA 1
ATOM 581 C C . SER A 1 78 ? 31.248 22.392 -61.836 1.00 50.41 78 SER A C 1
ATOM 583 O O . SER A 1 78 ? 30.491 21.927 -60.989 1.00 50.41 78 SER A O 1
ATOM 585 N N . ASN A 1 79 ? 32.542 22.089 -61.859 1.00 44.88 79 ASN A N 1
ATOM 586 C CA . ASN A 1 79 ? 33.204 21.090 -61.034 1.00 44.88 79 ASN A CA 1
ATOM 587 C C . ASN A 1 79 ? 33.373 21.555 -59.568 1.00 44.88 79 ASN A C 1
ATOM 589 O O . ASN A 1 79 ? 33.418 20.726 -58.663 1.00 44.88 79 ASN A O 1
ATOM 593 N N . VAL A 1 80 ? 33.422 22.870 -59.313 1.00 50.88 80 VAL A N 1
ATOM 594 C CA . VAL A 1 80 ? 33.562 23.454 -57.962 1.00 50.88 80 VAL A CA 1
ATOM 595 C C . VAL A 1 80 ? 32.207 23.538 -57.248 1.00 50.88 80 VAL A C 1
ATOM 597 O O . VAL A 1 80 ? 32.133 23.307 -56.045 1.00 50.88 80 VAL A O 1
ATOM 600 N N . LEU A 1 81 ? 31.117 23.773 -57.987 1.00 41.97 81 LEU A N 1
ATOM 601 C CA . LEU A 1 81 ? 29.745 23.768 -57.454 1.00 41.97 81 LEU A CA 1
ATOM 602 C C . LEU A 1 81 ? 29.283 22.358 -57.049 1.00 41.97 81 LEU A C 1
ATOM 604 O O . LEU A 1 81 ? 28.665 22.194 -55.999 1.00 41.97 81 LEU A O 1
ATOM 608 N N . VAL A 1 82 ? 29.655 21.332 -57.822 1.00 43.94 82 VAL A N 1
ATOM 609 C CA . VAL A 1 82 ? 29.407 19.922 -57.467 1.00 43.94 82 VAL A CA 1
ATOM 610 C C . VAL A 1 82 ? 30.227 19.511 -56.235 1.00 43.94 82 VAL A C 1
ATOM 612 O O . VAL A 1 82 ? 29.694 18.866 -55.337 1.00 43.94 82 VAL A O 1
ATOM 615 N N . GLY A 1 83 ? 31.486 19.954 -56.123 1.00 39.16 83 GLY A N 1
ATOM 616 C CA . GLY A 1 83 ? 32.320 19.705 -54.940 1.00 39.16 83 GLY A CA 1
ATOM 617 C C . GLY A 1 83 ? 31.805 20.376 -53.659 1.00 39.16 83 GLY A C 1
ATOM 618 O O . GLY A 1 83 ? 31.845 19.767 -52.591 1.00 39.16 83 GLY A O 1
ATOM 619 N N . PHE A 1 84 ? 31.265 21.596 -53.753 1.00 42.97 84 PHE A N 1
ATOM 620 C CA . PHE A 1 84 ? 30.722 22.330 -52.602 1.00 42.97 84 PHE A CA 1
ATOM 621 C C . PHE A 1 84 ? 29.365 21.769 -52.133 1.00 42.97 84 PHE A C 1
ATOM 623 O O . PHE A 1 84 ? 29.126 21.657 -50.933 1.00 42.97 84 PHE A O 1
ATOM 630 N N . LEU A 1 85 ? 28.502 21.331 -53.061 1.00 40.78 85 LEU A N 1
ATOM 631 C CA . LEU A 1 85 ? 27.220 20.691 -52.730 1.00 40.78 85 LEU A CA 1
ATOM 632 C C . LEU A 1 85 ? 27.392 19.267 -52.169 1.00 40.78 85 LEU A C 1
ATOM 634 O O . LEU A 1 85 ? 26.667 18.889 -51.251 1.00 40.78 85 LEU A O 1
ATOM 638 N N . ILE A 1 86 ? 28.389 18.506 -52.637 1.00 45.28 86 ILE A N 1
ATOM 639 C CA . ILE A 1 86 ? 28.751 17.203 -52.050 1.00 45.28 86 ILE A CA 1
ATOM 640 C C . ILE A 1 86 ? 29.407 17.392 -50.669 1.00 45.28 86 ILE A C 1
ATOM 642 O O . ILE A 1 86 ? 29.069 16.678 -49.728 1.00 45.28 86 ILE A O 1
ATOM 646 N N . GLY A 1 87 ? 30.281 18.392 -50.503 1.00 35.81 87 GLY A N 1
ATOM 647 C CA . GLY A 1 87 ? 30.941 18.695 -49.227 1.00 35.81 87 GLY A CA 1
ATOM 648 C C . GLY A 1 87 ? 29.983 19.166 -48.125 1.00 35.81 87 GLY A C 1
ATOM 649 O O . GLY A 1 87 ? 30.025 18.645 -47.013 1.00 35.81 87 GLY A O 1
ATOM 650 N N . CYS A 1 88 ? 29.066 20.095 -48.423 1.00 44.97 88 CYS A N 1
ATOM 651 C CA . CYS A 1 88 ? 28.059 20.549 -47.454 1.00 44.97 88 CYS A CA 1
ATOM 652 C C . CYS A 1 88 ? 26.983 19.486 -47.166 1.00 44.97 88 CYS A C 1
ATOM 654 O O . CYS A 1 88 ? 26.507 19.403 -46.033 1.00 44.97 88 CYS A O 1
ATOM 656 N N . GLY A 1 89 ? 26.640 18.639 -48.146 1.00 36.94 89 GLY A N 1
ATOM 657 C CA . GLY A 1 89 ? 25.747 17.494 -47.943 1.00 36.94 89 GLY A CA 1
ATOM 658 C C . GLY A 1 89 ? 26.325 16.454 -46.978 1.00 36.94 89 GLY A C 1
ATOM 659 O O . GLY A 1 89 ? 25.614 15.972 -46.103 1.00 36.94 89 GLY A O 1
ATOM 660 N N . ILE A 1 90 ? 27.628 16.167 -47.065 1.00 43.50 90 ILE A N 1
ATOM 661 C CA . ILE A 1 90 ? 28.316 15.243 -46.148 1.00 43.50 90 ILE A CA 1
ATOM 662 C C . ILE A 1 90 ? 28.416 15.827 -44.729 1.00 43.50 90 ILE A C 1
ATOM 664 O O . ILE A 1 90 ? 28.244 15.088 -43.764 1.00 43.50 90 ILE A O 1
ATOM 668 N N . ILE A 1 91 ? 28.618 17.141 -44.571 1.00 46.38 91 ILE A N 1
ATOM 669 C CA . ILE A 1 91 ? 28.747 17.770 -43.243 1.00 46.38 91 ILE A CA 1
ATOM 670 C C . ILE A 1 91 ? 27.397 17.806 -42.495 1.00 46.38 91 ILE A C 1
ATOM 672 O O . ILE A 1 91 ? 27.341 17.395 -41.337 1.00 46.38 91 ILE A O 1
ATOM 676 N N . LEU A 1 92 ? 26.289 18.169 -43.153 1.00 44.22 92 LEU A N 1
ATOM 677 C CA . LEU A 1 92 ? 24.946 18.163 -42.534 1.00 44.22 92 LEU A CA 1
ATOM 678 C C . LEU A 1 92 ? 24.405 16.743 -42.267 1.00 44.22 92 LEU A C 1
ATOM 680 O O . LEU A 1 92 ? 23.693 16.512 -41.283 1.00 44.22 92 LEU A O 1
ATOM 684 N N . LEU A 1 93 ? 24.774 15.766 -43.101 1.00 45.00 93 LEU A N 1
ATOM 685 C CA . LEU A 1 93 ? 24.497 14.353 -42.829 1.00 45.00 93 LEU A CA 1
ATOM 686 C C . LEU A 1 93 ? 25.381 13.803 -41.701 1.00 45.00 93 LEU A C 1
ATOM 688 O O . LEU A 1 93 ? 24.934 12.925 -40.968 1.00 45.00 93 LEU A O 1
ATOM 692 N N . SER A 1 94 ? 26.595 14.330 -41.508 1.00 50.84 94 SER A N 1
ATOM 693 C CA . SER A 1 94 ? 27.497 13.862 -40.449 1.00 50.84 94 SER A CA 1
ATOM 694 C C . SER A 1 94 ? 27.058 14.284 -39.045 1.00 50.84 94 SER A C 1
ATOM 696 O O . SER A 1 94 ? 27.098 13.445 -38.152 1.00 50.84 94 SER A O 1
ATOM 698 N N . GLU A 1 95 ? 26.561 15.510 -38.840 1.00 52.66 95 GLU A N 1
ATOM 699 C CA . GLU A 1 95 ? 26.078 15.955 -37.518 1.00 52.66 95 GLU A CA 1
ATOM 700 C C . GLU A 1 95 ? 24.803 15.205 -37.102 1.00 52.66 95 GLU A C 1
ATOM 702 O O . GLU A 1 95 ? 24.702 14.698 -35.985 1.00 52.66 95 GLU A O 1
ATOM 707 N N . THR A 1 96 ? 23.856 15.028 -38.029 1.00 60.25 96 THR A N 1
ATOM 708 C CA . THR A 1 96 ? 22.611 14.290 -37.757 1.00 60.25 96 THR A CA 1
ATOM 709 C C . THR A 1 96 ? 22.822 12.781 -37.618 1.00 60.25 96 THR A C 1
ATOM 711 O O . THR A 1 96 ? 22.115 12.139 -36.839 1.00 60.25 96 THR A O 1
ATOM 714 N N . ALA A 1 97 ? 23.793 12.199 -38.329 1.00 60.12 97 ALA A N 1
ATOM 715 C CA . ALA A 1 97 ? 24.193 10.810 -38.130 1.00 60.12 97 ALA A CA 1
ATOM 716 C C . ALA A 1 97 ? 24.929 10.632 -36.797 1.00 60.12 97 ALA A C 1
ATOM 718 O O . ALA A 1 97 ? 24.591 9.723 -36.042 1.00 60.12 97 ALA A O 1
ATOM 719 N N . TYR A 1 98 ? 25.881 11.512 -36.473 1.00 66.31 98 TYR A N 1
ATOM 720 C CA . TYR A 1 98 ? 26.651 11.464 -35.229 1.00 66.31 98 TYR A CA 1
ATOM 721 C C . TYR A 1 98 ? 25.750 11.553 -33.995 1.00 66.31 98 TYR A C 1
ATOM 723 O O . TYR A 1 98 ? 25.869 10.726 -33.091 1.00 66.31 98 TYR A O 1
ATOM 731 N N . ASP A 1 99 ? 24.781 12.469 -33.991 1.00 72.75 99 ASP A N 1
ATOM 732 C CA . ASP A 1 99 ? 23.823 12.595 -32.891 1.00 72.75 99 ASP A CA 1
ATOM 733 C C . ASP A 1 99 ? 22.926 11.360 -32.745 1.00 72.75 99 ASP A C 1
ATOM 735 O O . ASP A 1 99 ? 22.606 10.956 -31.626 1.00 72.75 99 ASP A O 1
ATOM 739 N N . ARG A 1 100 ? 22.534 10.717 -33.853 1.00 65.44 100 ARG A N 1
ATOM 740 C CA . ARG A 1 100 ? 21.766 9.460 -33.817 1.00 65.44 100 ARG A CA 1
ATOM 741 C C . ARG A 1 100 ? 22.606 8.299 -33.294 1.00 65.44 100 ARG A C 1
ATOM 743 O O . ARG A 1 100 ? 22.118 7.537 -32.465 1.00 65.44 100 ARG A O 1
ATOM 750 N N . PHE A 1 101 ? 23.861 8.184 -33.728 1.00 71.12 101 PHE A N 1
ATOM 751 C CA . PHE A 1 101 ? 24.785 7.163 -33.229 1.00 71.12 101 PHE A CA 1
ATOM 752 C C . PHE A 1 101 ? 25.076 7.344 -31.742 1.00 71.12 101 PHE A C 1
ATOM 754 O O . PHE A 1 101 ? 25.021 6.369 -30.996 1.00 71.12 101 PHE A O 1
ATOM 761 N N . LYS A 1 102 ? 25.327 8.580 -31.299 1.00 81.44 102 LYS A N 1
ATOM 762 C CA . LYS A 1 102 ? 25.561 8.892 -29.890 1.00 81.44 102 LYS A CA 1
ATOM 763 C C . LYS A 1 102 ? 24.341 8.553 -29.038 1.00 81.44 102 LYS A C 1
ATOM 765 O O . LYS A 1 102 ? 24.479 7.824 -28.067 1.00 81.44 102 LYS A O 1
ATOM 770 N N . LYS A 1 103 ? 23.140 8.977 -29.448 1.00 81.44 103 LYS A N 1
ATOM 771 C CA . LYS A 1 103 ? 21.890 8.640 -28.744 1.00 81.44 103 LYS A CA 1
ATOM 772 C C . LYS A 1 103 ? 21.641 7.135 -28.676 1.00 81.44 103 LYS A C 1
ATOM 774 O O . LYS A 1 103 ? 21.213 6.638 -27.642 1.00 81.44 103 LYS A O 1
ATOM 779 N N . HIS A 1 104 ? 21.938 6.402 -29.749 1.00 80.44 104 HIS A N 1
ATOM 780 C CA . HIS A 1 104 ? 21.808 4.943 -29.773 1.00 80.44 104 HIS A CA 1
ATOM 781 C C . HIS A 1 104 ? 22.818 4.247 -28.853 1.00 80.44 104 HIS A C 1
ATOM 783 O O . HIS A 1 104 ? 22.466 3.308 -28.142 1.00 80.44 104 HIS A O 1
ATOM 789 N N . ALA A 1 105 ? 24.067 4.718 -28.837 1.00 85.50 105 ALA A N 1
ATOM 790 C CA . ALA A 1 105 ? 25.099 4.218 -27.934 1.00 85.50 105 ALA A CA 1
ATOM 791 C C . ALA A 1 105 ? 24.757 4.521 -26.466 1.00 85.50 105 ALA A C 1
ATOM 793 O O . ALA A 1 105 ? 24.822 3.618 -25.632 1.00 85.50 105 ALA A O 1
ATOM 794 N N . ASP A 1 106 ? 24.320 5.748 -26.169 1.00 89.50 106 ASP A N 1
ATOM 795 C CA . ASP A 1 106 ? 23.882 6.173 -24.837 1.00 89.50 106 ASP A CA 1
ATOM 796 C C . ASP A 1 106 ? 22.675 5.347 -24.367 1.00 89.50 106 ASP A C 1
ATOM 798 O O . ASP A 1 106 ? 22.646 4.898 -23.223 1.00 89.50 106 ASP A O 1
ATOM 802 N N . TYR A 1 107 ? 21.704 5.088 -25.249 1.00 89.50 107 TYR A N 1
ATOM 803 C CA . TYR A 1 107 ? 20.560 4.219 -24.969 1.00 89.50 107 TYR A CA 1
ATOM 804 C C . TYR A 1 107 ? 21.006 2.792 -24.628 1.00 89.50 107 TYR A C 1
ATOM 806 O O . TYR A 1 107 ? 20.702 2.296 -23.544 1.00 89.50 107 TYR A O 1
ATOM 814 N N . LYS A 1 108 ? 21.799 2.146 -25.496 1.00 91.12 108 LYS A N 1
ATOM 815 C CA . LYS A 1 108 ? 22.298 0.781 -25.252 1.00 91.12 108 LYS A CA 1
ATOM 816 C C . LYS A 1 108 ? 23.118 0.675 -23.968 1.00 91.12 108 LYS A C 1
ATOM 818 O O . LYS A 1 108 ? 22.996 -0.315 -23.249 1.00 91.12 108 LYS A O 1
ATOM 823 N N . MET A 1 109 ? 23.929 1.687 -23.662 1.00 93.38 109 MET A N 1
ATOM 824 C CA . MET A 1 109 ? 24.689 1.748 -22.415 1.00 93.38 109 MET A CA 1
ATOM 825 C C . MET A 1 109 ? 23.760 1.809 -21.197 1.00 93.38 109 MET A C 1
ATOM 827 O O . MET A 1 109 ? 23.960 1.048 -20.254 1.00 93.38 109 MET A O 1
ATOM 831 N N . GLN A 1 110 ? 22.723 2.652 -21.232 1.00 93.69 110 GLN A N 1
ATOM 832 C CA . GLN A 1 110 ? 21.741 2.758 -20.147 1.00 93.69 110 GLN A CA 1
ATOM 833 C C . GLN A 1 110 ? 20.979 1.446 -19.933 1.00 93.69 110 GLN A C 1
ATOM 835 O O . GLN A 1 110 ? 20.815 1.021 -18.790 1.00 93.69 110 GLN A O 1
ATOM 840 N N . ILE A 1 111 ? 20.554 0.783 -21.013 1.00 93.38 111 ILE A N 1
ATOM 841 C CA . ILE A 1 111 ? 19.871 -0.514 -20.931 1.00 93.38 111 ILE A CA 1
ATOM 842 C C . ILE A 1 111 ? 20.787 -1.578 -20.330 1.00 93.38 111 ILE A C 1
ATOM 844 O O . ILE A 1 111 ? 20.386 -2.275 -19.400 1.00 93.38 111 ILE A O 1
ATOM 848 N N . ARG A 1 112 ? 22.039 -1.656 -20.794 1.00 94.62 112 ARG A N 1
ATOM 849 C CA . ARG A 1 112 ? 23.028 -2.593 -20.253 1.00 94.62 112 ARG A CA 1
ATOM 850 C C . ARG A 1 112 ? 23.317 -2.335 -18.775 1.00 94.62 112 ARG A C 1
ATOM 852 O O . ARG A 1 112 ? 23.375 -3.283 -18.001 1.00 94.62 112 ARG A O 1
ATOM 859 N N . GLU A 1 113 ? 23.472 -1.078 -18.363 1.00 94.31 113 GLU A N 1
ATOM 860 C CA . GLU A 1 113 ? 23.685 -0.721 -16.955 1.00 94.31 113 GLU A CA 1
ATOM 861 C C . GLU A 1 113 ? 22.507 -1.162 -16.078 1.00 94.31 113 GLU A C 1
ATOM 863 O O . GLU A 1 113 ? 22.714 -1.740 -15.009 1.00 94.31 113 GLU A O 1
ATOM 868 N N . ILE A 1 114 ? 21.277 -0.899 -16.524 1.00 92.94 114 ILE A N 1
ATOM 869 C CA . ILE A 1 114 ? 20.065 -1.282 -15.797 1.00 92.94 114 ILE A CA 1
ATOM 870 C C . ILE A 1 114 ? 19.940 -2.802 -15.725 1.00 92.94 114 ILE A C 1
ATOM 872 O O . ILE A 1 114 ? 19.734 -3.329 -14.637 1.00 92.94 114 ILE A O 1
ATOM 876 N N . GLY A 1 115 ? 20.113 -3.503 -16.845 1.00 92.38 115 GLY A N 1
ATOM 877 C CA . GLY A 1 115 ? 19.985 -4.954 -16.887 1.00 92.38 115 GLY A CA 1
ATOM 878 C C . GLY A 1 115 ? 21.031 -5.671 -16.032 1.00 92.38 115 GLY A C 1
ATOM 879 O O . GLY A 1 115 ? 20.660 -6.515 -15.226 1.00 92.38 115 GLY A O 1
ATOM 880 N N . ILE A 1 116 ? 22.302 -5.247 -16.062 1.00 93.94 116 ILE A N 1
ATOM 881 C CA . ILE A 1 116 ? 23.336 -5.785 -15.151 1.00 93.94 116 ILE A CA 1
ATOM 882 C C . ILE A 1 116 ? 22.936 -5.581 -13.681 1.00 93.94 116 ILE A C 1
ATOM 884 O O . ILE A 1 116 ? 23.154 -6.445 -12.838 1.00 93.94 116 ILE A O 1
ATOM 888 N N . ARG A 1 117 ? 22.337 -4.433 -13.346 1.00 93.69 117 ARG A N 1
ATOM 889 C CA . ARG A 1 117 ? 21.876 -4.138 -11.978 1.00 93.69 117 ARG A CA 1
ATOM 890 C C . ARG A 1 117 ? 20.625 -4.917 -11.566 1.00 93.69 117 ARG A C 1
ATOM 892 O O . ARG A 1 117 ? 20.335 -4.948 -10.370 1.00 93.69 117 ARG A O 1
ATOM 899 N N . LEU A 1 118 ? 19.910 -5.493 -12.528 1.00 94.31 118 LEU A N 1
ATOM 900 C CA . LEU A 1 118 ? 18.754 -6.371 -12.352 1.00 94.31 118 LEU A CA 1
ATOM 901 C C . LEU A 1 118 ? 19.120 -7.861 -12.484 1.00 94.31 118 LEU A C 1
ATOM 903 O O . LEU A 1 118 ? 18.220 -8.687 -12.622 1.00 94.31 118 LEU A O 1
ATOM 907 N N . ASP A 1 119 ? 20.418 -8.187 -12.466 1.00 93.94 119 ASP A N 1
ATOM 908 C CA . ASP A 1 119 ? 20.937 -9.552 -12.632 1.00 93.94 119 ASP A CA 1
ATOM 909 C C . ASP A 1 119 ? 20.456 -10.228 -13.932 1.00 93.94 119 ASP A C 1
ATOM 911 O O . ASP A 1 119 ? 20.283 -11.441 -14.000 1.00 93.94 119 ASP A O 1
ATOM 915 N N . ALA A 1 120 ? 20.214 -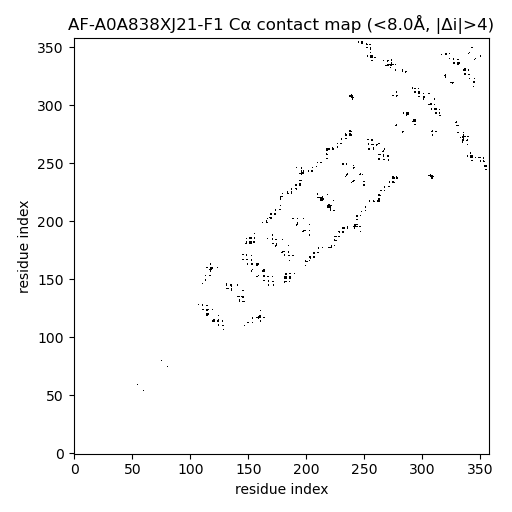9.422 -14.970 1.00 95.25 120 ALA A N 1
ATOM 916 C CA . ALA A 1 120 ? 19.775 -9.892 -16.274 1.00 95.25 120 ALA A CA 1
ATOM 917 C C . ALA A 1 120 ? 20.956 -10.470 -17.073 1.00 95.25 120 ALA A C 1
ATOM 919 O O . ALA A 1 120 ? 22.040 -9.879 -17.142 1.00 95.25 120 ALA A O 1
ATOM 920 N N . SER A 1 121 ? 20.723 -11.601 -17.729 1.00 95.69 121 SER A N 1
ATOM 921 C CA . SER A 1 121 ? 21.592 -12.192 -18.746 1.00 95.69 121 SER A CA 1
ATOM 922 C C . SER A 1 121 ? 21.741 -11.285 -19.972 1.00 95.69 121 SER A C 1
ATOM 924 O O . SER A 1 121 ? 20.915 -10.409 -20.227 1.00 95.69 121 SER A O 1
ATOM 926 N N . ASP A 1 122 ? 22.772 -11.514 -20.792 1.00 95.06 122 ASP A N 1
ATOM 927 C CA . ASP A 1 122 ? 22.974 -10.735 -22.024 1.00 95.06 122 ASP A CA 1
ATOM 928 C C . ASP A 1 122 ? 21.753 -10.799 -22.969 1.00 95.06 122 ASP A C 1
ATOM 930 O O . ASP A 1 122 ? 21.418 -9.791 -23.592 1.00 95.06 122 ASP A O 1
ATOM 934 N N . SER A 1 123 ? 21.052 -11.940 -23.030 1.00 95.69 123 SER A N 1
ATOM 935 C CA . SER A 1 123 ? 19.811 -12.090 -23.805 1.00 95.69 123 SER A CA 1
ATOM 936 C C . SER A 1 123 ? 18.646 -11.286 -23.228 1.00 95.69 123 SER A C 1
ATOM 938 O O . SER A 1 123 ? 17.910 -10.656 -23.981 1.00 95.69 123 SER A O 1
ATOM 940 N N . GLU A 1 124 ? 18.491 -11.257 -21.903 1.00 95.31 124 GLU A N 1
ATOM 941 C CA . GLU A 1 124 ? 17.448 -10.451 -21.252 1.00 95.31 124 GLU A CA 1
ATOM 942 C C . GLU A 1 124 ? 17.745 -8.951 -21.398 1.00 95.31 124 GLU A C 1
ATOM 944 O O . GLU A 1 124 ? 16.831 -8.150 -21.568 1.00 95.31 124 GLU A O 1
ATOM 949 N N . ILE A 1 125 ? 19.021 -8.549 -21.397 1.00 94.19 125 ILE A N 1
ATOM 950 C CA . ILE A 1 125 ? 19.436 -7.165 -21.670 1.00 94.19 125 ILE A CA 1
ATOM 951 C C . ILE A 1 125 ? 19.039 -6.736 -23.087 1.00 94.19 125 ILE A C 1
ATOM 953 O O . ILE A 1 125 ? 18.558 -5.616 -23.276 1.00 94.19 125 ILE A O 1
ATOM 957 N N . GLU A 1 126 ? 19.245 -7.600 -24.082 1.00 93.88 126 GLU A N 1
ATOM 958 C CA . GLU A 1 126 ? 18.807 -7.348 -25.459 1.00 93.88 126 GLU A CA 1
ATOM 959 C C . GLU A 1 126 ? 17.279 -7.237 -25.533 1.00 93.88 126 GLU A C 1
ATOM 961 O O . GLU A 1 126 ? 16.754 -6.257 -26.062 1.00 93.88 126 GLU A O 1
ATOM 966 N N . GLU A 1 127 ? 16.570 -8.149 -24.868 1.00 93.56 127 GLU A N 1
ATOM 967 C CA . GLU A 1 127 ? 15.111 -8.141 -24.778 1.00 93.56 127 GLU A CA 1
ATOM 968 C C . GLU A 1 127 ? 14.555 -6.877 -24.092 1.00 93.56 127 GLU A C 1
ATOM 970 O O . GLU A 1 127 ? 13.544 -6.329 -24.536 1.00 93.56 127 GLU A O 1
ATOM 975 N N . ILE A 1 128 ? 15.210 -6.353 -23.045 1.00 91.62 128 ILE A N 1
ATOM 976 C CA . ILE A 1 128 ? 14.865 -5.044 -22.456 1.00 91.62 128 ILE A CA 1
ATOM 977 C C . ILE A 1 128 ? 14.962 -3.949 -23.523 1.00 91.62 128 ILE A C 1
ATOM 979 O O . ILE A 1 128 ? 14.072 -3.099 -23.625 1.00 91.62 128 ILE A O 1
ATOM 983 N N . GLY A 1 129 ? 16.046 -3.962 -24.303 1.00 90.62 129 GLY A N 1
ATOM 984 C CA . GLY A 1 129 ? 16.310 -2.984 -25.353 1.00 90.62 129 GLY A CA 1
ATOM 985 C C . GLY A 1 129 ? 15.220 -2.944 -26.421 1.00 90.62 129 GLY A C 1
ATOM 986 O O . GLY A 1 129 ? 14.866 -1.847 -26.863 1.00 90.62 129 GLY A O 1
ATOM 987 N N . ASP A 1 130 ? 14.666 -4.105 -26.764 1.00 94.06 130 ASP A N 1
ATOM 988 C CA . ASP A 1 130 ? 13.605 -4.258 -27.763 1.00 94.06 130 ASP A CA 1
ATOM 989 C C . ASP A 1 130 ? 12.213 -3.946 -27.199 1.00 94.06 130 ASP A C 1
ATOM 991 O O . ASP A 1 130 ? 11.409 -3.277 -27.849 1.00 94.06 130 ASP A O 1
ATOM 995 N N . LYS A 1 131 ? 11.923 -4.357 -25.958 1.00 93.88 131 LYS A N 1
ATOM 996 C CA . LYS A 1 131 ? 10.595 -4.168 -25.355 1.00 93.88 131 LYS A CA 1
ATOM 997 C C . LYS A 1 131 ? 10.323 -2.745 -24.864 1.00 93.88 131 LYS A C 1
ATOM 999 O O . LYS A 1 131 ? 9.160 -2.355 -24.739 1.00 93.88 131 LYS A O 1
ATOM 1004 N N . ILE A 1 132 ? 11.349 -1.965 -24.515 1.00 95.00 132 ILE A N 1
ATOM 1005 C CA . ILE A 1 132 ? 11.155 -0.596 -24.007 1.00 95.00 132 ILE A CA 1
ATOM 1006 C C . ILE A 1 132 ? 10.440 0.309 -25.030 1.00 95.00 132 ILE A C 1
ATOM 1008 O O . ILE A 1 132 ? 9.451 0.940 -24.641 1.00 95.00 132 ILE A O 1
ATOM 1012 N N . PRO A 1 133 ? 10.856 0.367 -26.312 1.00 94.25 133 PRO A N 1
ATOM 1013 C CA . PRO A 1 133 ? 10.128 1.092 -27.351 1.00 94.25 133 PRO A CA 1
ATOM 1014 C C . PRO A 1 133 ? 8.673 0.632 -27.498 1.00 94.25 133 PRO A C 1
ATOM 1016 O O . PRO A 1 133 ? 7.785 1.476 -27.617 1.00 94.25 133 PRO A O 1
ATOM 1019 N N . ASP A 1 134 ? 8.406 -0.673 -27.405 1.00 95.12 134 ASP A N 1
ATOM 1020 C CA . ASP A 1 134 ? 7.048 -1.223 -27.490 1.00 95.12 134 ASP A CA 1
ATOM 1021 C C . ASP A 1 134 ? 6.166 -0.773 -26.320 1.00 95.12 134 ASP A C 1
ATOM 1023 O O . ASP A 1 134 ? 5.004 -0.406 -26.509 1.00 95.12 134 ASP A O 1
ATOM 1027 N N . ILE A 1 135 ? 6.706 -0.758 -25.095 1.00 94.12 135 ILE A N 1
ATOM 1028 C CA . ILE A 1 135 ? 6.000 -0.220 -23.924 1.00 94.12 135 ILE A CA 1
ATOM 1029 C C . ILE A 1 135 ? 5.751 1.276 -24.091 1.00 94.12 135 ILE A C 1
ATOM 1031 O O . ILE A 1 135 ? 4.633 1.733 -23.843 1.00 94.12 135 ILE A O 1
ATOM 1035 N N . ALA A 1 136 ? 6.771 2.028 -24.506 1.00 96.12 136 ALA A N 1
ATOM 1036 C CA . ALA A 1 136 ? 6.675 3.466 -24.723 1.00 96.12 136 ALA A CA 1
ATOM 1037 C C . ALA A 1 136 ? 5.575 3.791 -25.745 1.00 96.12 136 ALA A C 1
ATOM 1039 O O . ALA A 1 136 ? 4.715 4.633 -25.483 1.00 96.12 136 ALA A O 1
ATOM 1040 N N . TYR A 1 137 ? 5.532 3.049 -26.855 1.00 96.31 137 TYR A N 1
ATOM 1041 C CA . TYR A 1 137 ? 4.496 3.162 -27.877 1.00 96.31 137 TYR A CA 1
ATOM 1042 C C . TYR A 1 137 ? 3.110 2.794 -27.333 1.00 96.31 137 TYR A C 1
ATOM 1044 O O . TYR A 1 137 ? 2.177 3.596 -27.418 1.00 96.31 137 TYR A O 1
ATOM 1052 N N . ALA A 1 138 ? 2.979 1.626 -26.696 1.00 95.06 138 ALA A N 1
ATOM 1053 C CA . ALA A 1 138 ? 1.708 1.136 -26.161 1.00 95.06 138 ALA A CA 1
ATOM 1054 C C . ALA A 1 138 ? 1.104 2.067 -25.097 1.00 95.06 138 ALA A C 1
ATOM 1056 O O . ALA A 1 138 ? -0.115 2.165 -24.979 1.00 95.06 138 ALA A O 1
ATOM 1057 N N . LEU A 1 139 ? 1.946 2.743 -24.313 1.00 94.31 139 LEU A N 1
ATOM 1058 C CA . LEU A 1 139 ? 1.520 3.695 -23.285 1.00 94.31 139 LEU A CA 1
ATOM 1059 C C . LEU A 1 139 ? 1.516 5.150 -23.777 1.00 94.31 139 LEU A C 1
ATOM 1061 O O . LEU A 1 139 ? 1.108 6.040 -23.025 1.00 94.31 139 LEU A O 1
ATOM 1065 N N . SER A 1 140 ? 1.948 5.392 -25.020 1.00 96.19 140 SER A N 1
ATOM 1066 C CA . SER A 1 140 ? 2.102 6.723 -25.618 1.00 96.1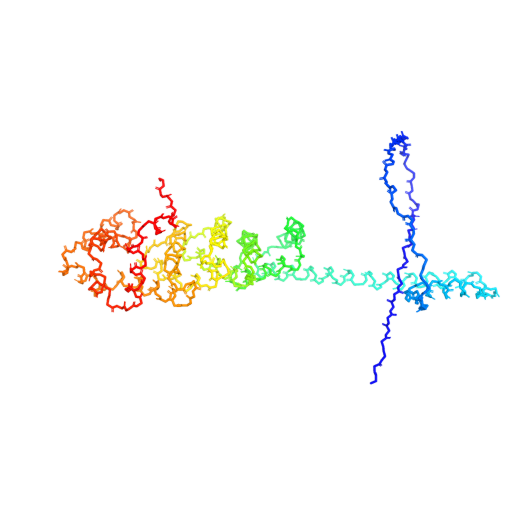9 140 SER A CA 1
ATOM 1067 C C . SER A 1 140 ? 2.907 7.674 -24.721 1.00 96.19 140 SER A C 1
ATOM 1069 O O . SER A 1 140 ? 2.439 8.756 -24.359 1.00 96.19 140 SER A O 1
ATOM 1071 N N . ILE A 1 141 ? 4.105 7.242 -24.315 1.00 95.56 141 ILE A N 1
ATOM 1072 C CA . ILE A 1 141 ? 5.055 8.019 -23.502 1.00 95.56 141 ILE A CA 1
ATOM 1073 C C . ILE A 1 141 ? 6.448 8.049 -24.126 1.00 95.56 141 ILE A C 1
ATOM 1075 O O . ILE A 1 141 ? 6.768 7.175 -24.931 1.00 95.56 141 ILE A O 1
ATOM 1079 N N . PRO A 1 142 ? 7.297 9.019 -23.742 1.00 95.88 142 PRO A N 1
ATOM 1080 C CA . PRO A 1 142 ? 8.708 8.994 -24.101 1.00 95.88 142 PRO A CA 1
ATOM 1081 C C . PRO A 1 142 ? 9.397 7.721 -23.591 1.00 95.88 142 PRO A C 1
ATOM 1083 O O . PRO A 1 142 ? 9.081 7.223 -22.508 1.00 95.88 142 PRO A O 1
ATOM 1086 N N . ILE A 1 143 ? 10.370 7.222 -24.355 1.00 94.56 143 ILE A N 1
ATOM 1087 C CA . ILE A 1 143 ? 11.198 6.065 -23.978 1.00 94.56 143 ILE A CA 1
ATOM 1088 C C . ILE A 1 143 ? 11.918 6.334 -22.652 1.00 94.56 143 ILE A C 1
ATOM 1090 O O . ILE A 1 143 ? 12.026 5.452 -21.802 1.00 94.56 143 ILE A O 1
ATOM 1094 N N . GLU A 1 144 ? 12.346 7.576 -22.449 1.00 94.31 144 GLU A N 1
ATOM 1095 C CA . GLU A 1 144 ? 13.034 8.046 -21.253 1.00 94.31 144 GLU A CA 1
ATOM 1096 C C . GLU A 1 144 ? 12.210 7.786 -19.987 1.00 94.31 144 GLU A C 1
ATOM 1098 O O . GLU A 1 144 ? 12.762 7.303 -19.004 1.00 94.31 144 GLU A O 1
ATOM 1103 N N . HIS A 1 145 ? 10.886 7.972 -20.032 1.00 96.44 145 HIS A N 1
ATOM 1104 C CA . HIS A 1 145 ? 10.007 7.711 -18.887 1.00 96.44 145 HIS A CA 1
ATOM 1105 C C . HIS A 1 145 ? 9.921 6.214 -18.548 1.00 96.44 145 HIS A C 1
ATOM 1107 O O . HIS A 1 145 ? 9.773 5.845 -17.385 1.00 96.44 145 HIS A O 1
ATOM 1113 N N . VAL A 1 146 ? 10.019 5.328 -19.547 1.00 97.25 146 VAL A N 1
ATOM 1114 C CA . VAL A 1 146 ? 10.065 3.874 -19.311 1.00 97.25 146 VAL A CA 1
ATOM 1115 C C . VAL A 1 146 ? 11.383 3.495 -18.633 1.00 97.25 146 VAL A C 1
ATOM 1117 O O . VAL A 1 146 ? 11.386 2.718 -17.678 1.00 97.25 146 VAL A O 1
ATOM 1120 N N . ILE A 1 147 ? 12.496 4.075 -19.091 1.00 95.94 147 ILE A N 1
ATOM 1121 C CA . ILE A 1 147 ? 13.825 3.877 -18.496 1.00 95.94 147 ILE A CA 1
ATOM 1122 C C . ILE A 1 147 ? 13.857 4.413 -17.057 1.00 95.94 147 ILE A C 1
ATOM 1124 O O . ILE A 1 147 ? 14.371 3.736 -16.167 1.00 95.94 147 ILE A O 1
ATOM 1128 N N . GLU A 1 148 ? 13.310 5.605 -16.812 1.00 97.00 148 GLU A N 1
ATOM 1129 C CA . GLU A 1 148 ? 13.194 6.211 -15.480 1.00 97.00 148 GLU A CA 1
ATOM 1130 C C . GLU A 1 148 ? 12.373 5.337 -14.532 1.00 97.00 148 GLU A C 1
ATOM 1132 O O . GLU A 1 148 ? 12.850 5.012 -13.446 1.00 97.00 148 GLU A O 1
ATOM 1137 N N . ALA A 1 149 ? 11.206 4.851 -14.963 1.00 97.69 149 ALA A N 1
ATOM 1138 C CA . ALA A 1 149 ? 10.401 3.932 -14.163 1.00 97.69 149 ALA A CA 1
ATOM 1139 C C . ALA A 1 149 ? 11.151 2.631 -13.828 1.00 97.69 149 ALA A C 1
ATOM 1141 O O . ALA A 1 149 ? 11.092 2.150 -12.696 1.00 97.69 149 ALA A O 1
ATOM 1142 N N . LEU A 1 150 ? 11.909 2.074 -14.779 1.00 97.12 150 LEU A N 1
ATOM 1143 C CA . LEU A 1 150 ? 12.715 0.875 -14.539 1.00 97.12 150 LEU A CA 1
ATOM 1144 C C . LEU A 1 150 ? 13.872 1.143 -13.556 1.00 97.12 150 LEU A C 1
ATOM 1146 O O . LEU A 1 150 ? 14.154 0.313 -12.688 1.00 97.12 150 LEU A O 1
ATOM 1150 N N . ARG A 1 151 ? 14.507 2.322 -13.628 1.00 96.56 151 ARG A N 1
ATOM 1151 C CA . ARG A 1 151 ? 15.506 2.763 -12.637 1.00 96.56 151 ARG A CA 1
ATOM 1152 C C . ARG A 1 151 ? 14.896 2.936 -11.255 1.00 96.56 151 ARG A C 1
ATOM 1154 O O . ARG A 1 151 ? 15.499 2.469 -10.293 1.00 96.56 151 ARG A O 1
ATOM 1161 N N . ALA A 1 152 ? 13.723 3.554 -11.160 1.00 97.88 152 ALA A N 1
ATOM 1162 C CA . ALA A 1 152 ? 12.997 3.736 -9.910 1.00 97.88 152 ALA A CA 1
ATOM 1163 C C . ALA A 1 152 ? 12.662 2.389 -9.252 1.00 97.88 152 ALA A C 1
ATOM 1165 O O . ALA A 1 152 ? 12.943 2.193 -8.075 1.00 97.88 152 ALA A O 1
ATOM 1166 N N . ILE A 1 153 ? 12.178 1.411 -10.024 1.00 97.44 153 ILE A N 1
ATOM 1167 C CA . ILE A 1 153 ? 11.923 0.038 -9.548 1.00 97.44 153 ILE A CA 1
ATOM 1168 C C . ILE A 1 153 ? 13.194 -0.613 -9.000 1.00 97.44 153 ILE A C 1
ATOM 1170 O O . ILE A 1 153 ? 13.196 -1.197 -7.912 1.00 97.44 153 ILE A O 1
ATOM 1174 N N . ARG A 1 154 ? 14.308 -0.465 -9.718 1.00 96.06 154 ARG A N 1
ATOM 1175 C CA . ARG A 1 154 ? 15.609 -0.939 -9.249 1.00 96.06 154 ARG A CA 1
ATOM 1176 C C . ARG A 1 154 ? 16.062 -0.201 -7.984 1.00 96.06 154 ARG A C 1
ATOM 1178 O O . ARG A 1 154 ? 16.618 -0.833 -7.090 1.00 96.06 154 ARG A O 1
ATOM 1185 N N . HIS A 1 155 ? 15.847 1.111 -7.885 1.00 96.12 155 HIS A N 1
ATOM 1186 C CA . HIS A 1 155 ? 16.208 1.924 -6.714 1.00 96.12 155 HIS A CA 1
ATOM 1187 C C . HIS A 1 155 ? 15.371 1.592 -5.482 1.00 96.12 155 HIS A C 1
ATOM 1189 O O . HIS A 1 155 ? 15.942 1.458 -4.404 1.00 96.12 155 HIS A O 1
ATOM 1195 N N . ALA A 1 156 ? 14.078 1.311 -5.657 1.00 96.12 156 ALA A N 1
ATOM 1196 C CA . ALA A 1 156 ? 13.234 0.732 -4.617 1.00 96.12 156 ALA A CA 1
ATOM 1197 C C . ALA A 1 156 ? 13.800 -0.611 -4.118 1.00 96.12 156 ALA A C 1
ATOM 1199 O O . ALA A 1 156 ? 13.454 -1.088 -3.042 1.00 96.12 156 ALA A O 1
ATOM 1200 N N . GLY A 1 157 ? 14.721 -1.231 -4.863 1.00 94.62 157 GLY A N 1
ATOM 1201 C CA . GLY A 1 157 ? 15.523 -2.376 -4.450 1.00 94.62 157 GLY A CA 1
ATOM 1202 C C . GLY A 1 157 ? 15.009 -3.694 -5.012 1.00 94.62 157 GLY A C 1
ATOM 1203 O O . GLY A 1 157 ? 15.162 -4.719 -4.347 1.00 94.62 157 GLY A O 1
ATOM 1204 N N . VAL A 1 158 ? 14.343 -3.662 -6.166 1.00 94.75 158 VAL A N 1
ATOM 1205 C CA . VAL A 1 158 ? 14.058 -4.853 -6.973 1.00 94.75 158 VAL A CA 1
ATOM 1206 C C . VAL A 1 158 ? 15.335 -5.226 -7.715 1.00 94.75 158 VAL A C 1
ATOM 1208 O O . VAL A 1 158 ? 15.962 -4.377 -8.346 1.00 94.75 158 VAL A O 1
ATOM 1211 N N . LYS A 1 159 ? 15.756 -6.483 -7.572 1.00 92.12 159 LYS A N 1
ATOM 1212 C CA . LYS A 1 159 ? 17.057 -6.963 -8.067 1.00 92.12 159 LYS A CA 1
ATOM 1213 C C . LYS A 1 159 ? 16.951 -7.969 -9.202 1.00 92.12 159 LYS A C 1
ATOM 1215 O O . LYS A 1 159 ? 17.978 -8.295 -9.767 1.00 92.12 159 LYS A O 1
ATOM 1220 N N . ASN A 1 160 ? 15.754 -8.472 -9.480 1.00 93.31 160 ASN A N 1
ATOM 1221 C CA . ASN A 1 160 ? 15.513 -9.517 -10.461 1.00 93.31 160 ASN A CA 1
ATOM 1222 C C . ASN A 1 160 ? 14.785 -8.928 -11.681 1.00 93.31 160 ASN A C 1
ATOM 1224 O O . ASN A 1 160 ? 13.870 -8.112 -11.523 1.00 93.31 160 ASN A O 1
ATOM 1228 N N . TYR A 1 161 ? 15.204 -9.350 -12.876 1.00 93.19 161 TYR A N 1
ATOM 1229 C CA . TYR A 1 161 ? 14.634 -8.938 -14.158 1.00 93.19 161 TYR A CA 1
ATOM 1230 C C . TYR A 1 161 ? 13.119 -9.180 -14.262 1.00 93.19 161 TYR A C 1
ATOM 1232 O O . TYR A 1 161 ? 12.375 -8.229 -14.517 1.00 93.19 161 TYR A O 1
ATOM 1240 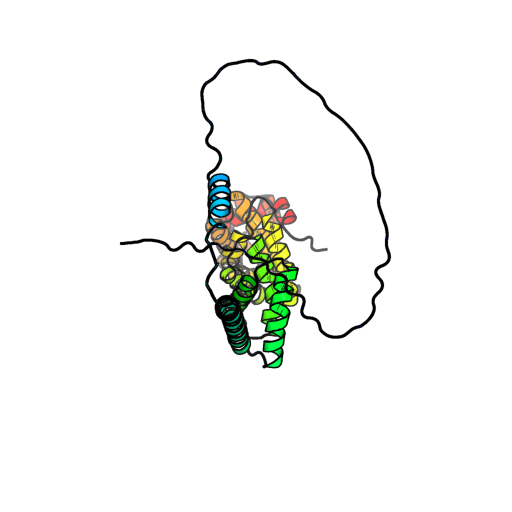N N . ASP A 1 162 ? 12.653 -10.407 -14.014 1.00 93.94 162 ASP A N 1
ATOM 1241 C CA . ASP A 1 162 ? 11.239 -10.789 -14.123 1.00 93.94 162 ASP A CA 1
ATOM 1242 C C . ASP A 1 162 ? 10.358 -9.952 -13.192 1.00 93.94 162 ASP A C 1
ATOM 1244 O O . ASP A 1 162 ? 9.329 -9.406 -13.601 1.00 93.94 162 ASP A O 1
ATOM 1248 N N . GLU A 1 163 ? 10.783 -9.794 -11.936 1.00 94.56 163 GLU A N 1
ATOM 1249 C CA . GLU A 1 163 ? 10.050 -8.988 -10.960 1.00 94.56 163 GLU A CA 1
ATOM 1250 C C . GLU A 1 163 ? 9.994 -7.514 -11.387 1.00 94.56 163 GLU A C 1
ATOM 1252 O O . GLU A 1 163 ? 8.937 -6.876 -11.316 1.00 94.56 163 GLU A O 1
ATOM 1257 N N . ALA A 1 164 ? 11.115 -6.961 -11.864 1.00 96.12 164 ALA A N 1
ATOM 1258 C CA . ALA A 1 164 ? 11.160 -5.588 -12.349 1.00 96.12 164 ALA A CA 1
ATOM 1259 C C . ALA A 1 164 ? 10.225 -5.386 -13.549 1.00 96.12 164 ALA A C 1
ATOM 1261 O O . ALA A 1 164 ? 9.526 -4.371 -13.628 1.00 96.12 164 ALA A O 1
ATOM 1262 N N . TRP A 1 165 ? 10.156 -6.372 -14.443 1.00 94.25 165 TRP A N 1
ATOM 1263 C CA . TRP A 1 165 ? 9.301 -6.327 -15.621 1.00 94.25 165 TRP A CA 1
ATOM 1264 C C . TRP A 1 165 ? 7.810 -6.377 -15.273 1.00 94.25 165 TRP A C 1
ATOM 1266 O O . TRP A 1 165 ? 7.015 -5.605 -15.820 1.00 94.25 165 TRP A O 1
ATOM 1276 N N . LEU A 1 166 ? 7.429 -7.218 -14.306 1.00 96.00 166 LEU A N 1
ATOM 1277 C CA . LEU A 1 166 ? 6.061 -7.280 -13.781 1.00 96.00 166 LEU A CA 1
ATOM 1278 C C . LEU A 1 166 ? 5.638 -5.968 -13.100 1.00 96.00 166 LEU A C 1
ATOM 1280 O O . LEU A 1 166 ? 4.475 -5.570 -13.192 1.00 96.00 166 LEU A O 1
ATOM 1284 N N . ARG A 1 167 ? 6.579 -5.263 -12.459 1.00 97.38 167 ARG A N 1
ATOM 1285 C CA . ARG A 1 167 ? 6.343 -3.977 -11.777 1.00 97.38 167 ARG A CA 1
ATOM 1286 C C . ARG A 1 167 ? 6.309 -2.770 -12.718 1.00 97.38 167 ARG A C 1
ATOM 1288 O O . ARG A 1 167 ? 5.645 -1.785 -12.403 1.00 97.38 167 ARG A O 1
ATOM 1295 N N . LEU A 1 168 ? 6.967 -2.839 -13.878 1.00 97.44 168 LEU A N 1
ATOM 1296 C CA . LEU A 1 168 ? 7.172 -1.694 -14.774 1.00 97.44 168 LEU A CA 1
ATOM 1297 C C . LEU A 1 168 ? 5.873 -1.003 -15.199 1.00 97.44 168 LEU A C 1
ATOM 1299 O O . LEU A 1 168 ? 5.707 0.203 -15.008 1.00 97.44 168 LEU A O 1
ATOM 1303 N N . ARG A 1 169 ? 4.928 -1.763 -15.758 1.00 97.12 169 ARG A N 1
ATOM 1304 C CA . ARG A 1 169 ? 3.648 -1.204 -16.220 1.00 97.12 169 ARG A CA 1
ATOM 1305 C C . ARG A 1 169 ? 2.793 -0.662 -15.063 1.00 97.12 169 ARG A C 1
ATOM 1307 O O . ARG A 1 169 ? 2.303 0.460 -15.210 1.00 97.12 169 ARG A O 1
ATOM 1314 N N . PRO A 1 170 ? 2.611 -1.383 -13.935 1.00 98.00 170 PRO A N 1
ATOM 1315 C CA . PRO A 1 170 ? 1.953 -0.845 -12.744 1.00 98.00 170 PRO A CA 1
ATOM 1316 C C . PRO A 1 170 ? 2.550 0.478 -12.258 1.00 98.00 170 PRO A C 1
ATOM 1318 O O . PRO A 1 170 ? 1.794 1.429 -12.076 1.00 98.00 170 PRO A O 1
ATOM 1321 N N . THR A 1 171 ? 3.877 0.575 -12.129 1.00 98.25 171 THR A N 1
ATOM 1322 C CA . THR A 1 171 ? 4.548 1.809 -11.693 1.00 98.25 171 THR A CA 1
ATOM 1323 C C . THR A 1 171 ? 4.263 2.958 -12.653 1.00 98.25 171 THR A C 1
ATOM 1325 O O . THR A 1 171 ? 3.774 3.998 -12.224 1.00 98.25 171 THR A O 1
ATOM 1328 N N . ILE A 1 172 ? 4.463 2.763 -13.964 1.00 98.19 172 ILE A N 1
ATOM 1329 C CA . ILE A 1 172 ? 4.197 3.816 -14.957 1.00 98.19 172 ILE A CA 1
ATOM 1330 C C . ILE A 1 172 ? 2.740 4.282 -14.890 1.00 98.19 172 ILE A C 1
ATOM 1332 O O . ILE A 1 172 ? 2.463 5.481 -14.935 1.00 98.19 172 ILE A O 1
ATOM 1336 N N . LYS A 1 173 ? 1.800 3.337 -14.795 1.00 97.12 173 LYS A N 1
ATOM 1337 C CA . LYS A 1 173 ? 0.371 3.637 -14.706 1.00 97.12 173 LYS A CA 1
ATOM 1338 C C . LYS A 1 173 ? 0.072 4.453 -13.448 1.00 97.12 173 LYS A C 1
ATOM 1340 O O . LYS A 1 173 ? -0.504 5.530 -13.564 1.00 97.12 173 LYS A O 1
ATOM 1345 N N . ALA A 1 174 ? 0.485 3.973 -12.278 1.00 96.81 174 ALA A N 1
ATOM 1346 C CA . ALA A 1 174 ? 0.249 4.653 -11.012 1.00 96.81 174 ALA A CA 1
ATOM 1347 C C . ALA A 1 174 ? 0.826 6.074 -11.023 1.00 96.81 174 ALA A C 1
ATOM 1349 O O . ALA A 1 174 ? 0.056 7.011 -10.844 1.00 96.81 174 ALA A O 1
ATOM 1350 N N . SER A 1 175 ? 2.111 6.253 -11.350 1.00 97.50 175 SER A N 1
ATOM 1351 C CA . SER A 1 175 ? 2.762 7.573 -11.364 1.00 97.50 175 SER A CA 1
ATOM 1352 C C . SER A 1 175 ? 2.089 8.555 -12.320 1.00 97.50 175 SER A C 1
ATOM 1354 O O . SER A 1 175 ? 1.875 9.714 -11.980 1.00 97.50 175 SER A O 1
ATOM 1356 N N . ARG A 1 176 ? 1.699 8.110 -13.523 1.00 95.56 176 ARG A N 1
ATOM 1357 C CA . ARG A 1 176 ? 1.066 9.000 -14.510 1.00 95.56 176 ARG A CA 1
ATOM 1358 C C . ARG A 1 176 ? -0.325 9.457 -14.105 1.00 95.56 176 ARG A C 1
ATOM 1360 O O . ARG A 1 176 ? -0.668 10.608 -14.355 1.00 95.56 176 ARG A O 1
ATOM 1367 N N . PHE A 1 177 ? -1.135 8.554 -13.560 1.00 94.50 177 PHE A N 1
ATOM 1368 C CA . PHE A 1 177 ? -2.521 8.870 -13.222 1.00 94.50 177 PHE A CA 1
ATOM 1369 C C . PHE A 1 177 ? -2.655 9.543 -11.854 1.00 94.50 177 PHE A C 1
ATOM 1371 O O . PHE A 1 177 ? -3.603 10.299 -11.665 1.00 94.50 177 PHE A O 1
ATOM 1378 N N . SER A 1 178 ? -1.710 9.322 -10.936 1.00 93.94 178 SER A N 1
ATOM 1379 C CA . SER A 1 178 ? -1.666 10.031 -9.655 1.00 93.94 178 SER A CA 1
ATOM 1380 C C . SER A 1 178 ? -0.885 11.345 -9.719 1.00 93.94 178 SER A C 1
ATOM 1382 O O . SER A 1 178 ? -1.162 12.269 -8.960 1.00 93.94 178 SER A O 1
ATOM 1384 N N . GLY A 1 179 ? 0.096 11.454 -10.618 1.00 94.06 179 GLY A N 1
ATOM 1385 C CA . GLY A 1 179 ? 1.063 12.552 -10.632 1.00 94.06 179 GLY A CA 1
ATOM 1386 C C . GLY A 1 179 ? 2.166 12.423 -9.572 1.00 94.06 179 GLY A C 1
ATOM 1387 O O . GLY A 1 179 ? 2.864 13.407 -9.320 1.00 94.06 179 GLY A O 1
ATOM 1388 N N . ALA A 1 180 ? 2.308 11.256 -8.933 1.00 95.75 180 ALA A N 1
ATOM 1389 C CA . ALA A 1 180 ? 3.450 10.924 -8.079 1.00 95.75 180 ALA A CA 1
ATOM 1390 C C . ALA A 1 180 ? 4.716 10.659 -8.917 1.00 95.75 180 ALA A C 1
ATOM 1392 O O . ALA A 1 180 ? 4.625 10.333 -10.105 1.00 95.75 180 ALA A O 1
ATOM 1393 N N . SER A 1 181 ? 5.899 10.781 -8.307 1.00 97.25 181 SER A N 1
ATOM 1394 C CA . SER A 1 181 ? 7.158 10.434 -8.979 1.00 97.25 181 SER A CA 1
ATOM 1395 C C . SER A 1 181 ? 7.247 8.923 -9.238 1.00 97.25 181 SER A C 1
ATOM 1397 O O . SER A 1 181 ? 6.549 8.125 -8.597 1.00 97.25 181 SER A O 1
ATOM 1399 N N . PHE A 1 182 ? 8.093 8.510 -10.188 1.00 97.69 182 PHE A N 1
ATOM 1400 C CA . PHE A 1 182 ? 8.329 7.084 -10.423 1.00 97.69 182 PHE A CA 1
ATOM 1401 C C . PHE A 1 182 ? 8.995 6.428 -9.212 1.00 97.69 182 PHE A C 1
ATOM 1403 O O . PHE A 1 182 ? 8.655 5.292 -8.888 1.00 97.69 182 PHE A O 1
ATOM 1410 N N . GLU A 1 183 ? 9.902 7.142 -8.544 1.00 96.75 183 GLU A N 1
ATOM 1411 C CA . GLU A 1 183 ? 10.606 6.723 -7.334 1.00 96.75 183 GLU A CA 1
ATOM 1412 C C . GLU A 1 183 ? 9.635 6.419 -6.192 1.00 96.75 183 GLU A C 1
ATOM 1414 O O . GLU A 1 183 ? 9.571 5.265 -5.765 1.00 96.75 183 GLU A O 1
ATOM 1419 N N . ASP A 1 184 ? 8.819 7.397 -5.785 1.00 96.50 184 ASP A N 1
ATOM 1420 C CA . ASP A 1 184 ? 7.860 7.232 -4.681 1.00 96.50 184 ASP A CA 1
ATOM 1421 C C . ASP A 1 184 ? 6.862 6.117 -5.010 1.00 96.50 184 ASP A C 1
ATOM 1423 O O . ASP A 1 184 ? 6.553 5.257 -4.192 1.00 96.50 184 ASP A O 1
ATOM 1427 N N . THR A 1 185 ? 6.394 6.066 -6.262 1.00 97.81 185 THR A N 1
ATOM 1428 C CA . THR A 1 185 ? 5.454 5.026 -6.697 1.00 97.81 185 THR A CA 1
ATOM 1429 C C . THR A 1 185 ? 6.080 3.634 -6.628 1.00 97.81 185 THR A C 1
ATOM 1431 O O . THR A 1 185 ? 5.437 2.686 -6.174 1.00 97.81 185 THR A O 1
ATOM 1434 N N . ALA A 1 186 ? 7.317 3.476 -7.101 1.00 97.88 186 ALA A N 1
ATOM 1435 C CA . ALA A 1 186 ? 8.010 2.195 -7.078 1.00 97.88 186 ALA A CA 1
ATOM 1436 C C . ALA A 1 186 ? 8.297 1.731 -5.644 1.00 97.88 186 ALA A C 1
ATOM 1438 O O . ALA A 1 186 ? 8.140 0.542 -5.347 1.00 97.88 186 ALA A O 1
ATOM 1439 N N . GLU A 1 187 ? 8.684 2.657 -4.765 1.00 96.81 187 GLU A N 1
ATOM 1440 C CA . GLU A 1 187 ? 8.906 2.402 -3.344 1.00 96.81 187 GLU A CA 1
ATOM 1441 C C . GLU A 1 187 ? 7.611 1.977 -2.652 1.00 96.81 187 GLU A C 1
ATOM 1443 O O . GLU A 1 187 ? 7.555 0.878 -2.091 1.00 96.81 187 GLU A O 1
ATOM 1448 N N . THR A 1 188 ? 6.531 2.745 -2.810 1.00 96.75 188 THR A N 1
ATOM 1449 C CA . THR A 1 188 ? 5.228 2.414 -2.227 1.00 96.75 188 THR A CA 1
ATOM 1450 C C . THR A 1 188 ? 4.702 1.078 -2.738 1.00 96.75 188 THR A C 1
ATOM 1452 O O . THR A 1 188 ? 4.319 0.226 -1.940 1.00 96.75 188 THR A O 1
ATOM 1455 N N . LEU A 1 189 ? 4.738 0.811 -4.050 1.00 97.06 189 LEU A N 1
ATOM 1456 C CA . LEU A 1 189 ? 4.288 -0.482 -4.588 1.00 97.06 189 LEU A CA 1
ATOM 1457 C C . LEU A 1 189 ? 5.149 -1.656 -4.099 1.00 97.06 189 LEU A C 1
ATOM 1459 O O . LEU A 1 189 ? 4.655 -2.782 -3.982 1.00 97.06 189 LEU A O 1
ATOM 1463 N N . LYS A 1 190 ? 6.434 -1.435 -3.806 1.00 96.00 190 LYS A N 1
ATOM 1464 C CA . LYS A 1 190 ? 7.278 -2.449 -3.168 1.00 96.00 190 LYS A CA 1
ATOM 1465 C C . LYS A 1 190 ? 6.890 -2.664 -1.710 1.00 96.00 190 LYS A C 1
ATOM 1467 O O . LYS A 1 190 ? 6.766 -3.819 -1.305 1.00 96.00 190 LYS A O 1
ATOM 1472 N N . MET A 1 191 ? 6.679 -1.598 -0.946 1.00 95.69 191 MET A N 1
ATOM 1473 C CA . MET A 1 191 ? 6.266 -1.686 0.455 1.00 95.69 191 MET A CA 1
ATOM 1474 C C . MET A 1 191 ? 4.906 -2.364 0.591 1.00 95.69 191 MET A C 1
ATOM 1476 O O . MET A 1 191 ? 4.799 -3.323 1.343 1.00 95.69 191 MET A O 1
ATOM 1480 N N . VAL A 1 192 ? 3.919 -1.971 -0.216 1.00 95.88 192 VAL A N 1
ATOM 1481 C CA . VAL A 1 192 ? 2.595 -2.609 -0.293 1.00 95.88 192 VAL A CA 1
ATOM 1482 C C . VAL A 1 192 ? 2.718 -4.096 -0.617 1.00 95.88 192 VAL A C 1
ATOM 1484 O O . VAL A 1 192 ? 2.158 -4.934 0.086 1.00 95.88 192 VAL A O 1
ATOM 1487 N N . SER A 1 193 ? 3.484 -4.439 -1.659 1.00 95.31 193 SER A N 1
ATOM 1488 C CA . SER A 1 193 ? 3.707 -5.831 -2.067 1.00 95.31 193 SER A CA 1
ATOM 1489 C C . SER A 1 193 ? 4.322 -6.668 -0.950 1.00 95.31 193 SER A C 1
ATOM 1491 O O . SER A 1 193 ? 3.863 -7.777 -0.690 1.00 95.31 193 SER A O 1
ATOM 1493 N N . ARG A 1 194 ? 5.318 -6.120 -0.252 1.00 94.44 194 ARG A N 1
ATOM 1494 C CA . ARG A 1 194 ? 6.006 -6.807 0.840 1.00 94.44 194 ARG A CA 1
ATOM 1495 C C . ARG A 1 194 ? 5.142 -6.926 2.093 1.00 94.44 194 ARG A C 1
ATOM 1497 O O . ARG A 1 194 ? 5.055 -8.013 2.646 1.00 94.44 194 ARG A O 1
ATOM 1504 N N . ALA A 1 195 ? 4.546 -5.828 2.545 1.00 93.81 195 ALA A N 1
ATOM 1505 C CA . ALA A 1 195 ? 3.777 -5.769 3.783 1.00 93.81 195 ALA A CA 1
ATOM 1506 C C . ALA A 1 195 ? 2.541 -6.674 3.700 1.00 93.81 195 ALA A C 1
ATOM 1508 O O . ALA A 1 195 ? 2.289 -7.477 4.589 1.00 93.81 195 ALA A O 1
ATOM 1509 N N . LEU A 1 196 ? 1.822 -6.618 2.578 1.00 94.38 196 LEU A N 1
ATOM 1510 C CA . LEU A 1 196 ? 0.579 -7.364 2.392 1.00 94.38 196 LEU A CA 1
ATOM 1511 C C . LEU A 1 196 ? 0.781 -8.715 1.693 1.00 94.38 196 LEU A C 1
ATOM 1513 O O . LEU A 1 196 ? -0.202 -9.367 1.357 1.00 94.38 196 LEU A O 1
ATOM 1517 N N . ASN A 1 197 ? 2.020 -9.156 1.454 1.00 94.19 197 ASN A N 1
ATOM 1518 C CA . ASN A 1 197 ? 2.321 -10.387 0.708 1.00 94.19 197 ASN A CA 1
ATOM 1519 C C . ASN A 1 197 ? 1.603 -10.458 -0.659 1.00 94.19 197 ASN A C 1
ATOM 1521 O O . ASN A 1 197 ? 1.043 -11.487 -1.040 1.00 94.19 197 ASN A O 1
ATOM 1525 N N . ILE A 1 198 ? 1.585 -9.346 -1.399 1.00 95.19 198 ILE A N 1
ATOM 1526 C CA . ILE A 1 198 ? 0.961 -9.265 -2.724 1.00 95.19 198 ILE A CA 1
ATOM 1527 C C . ILE A 1 198 ? 1.996 -9.609 -3.792 1.00 95.19 198 ILE A C 1
ATOM 1529 O O . ILE A 1 198 ? 3.015 -8.927 -3.931 1.00 95.19 198 ILE A O 1
ATOM 1533 N N . ASP A 1 199 ? 1.686 -10.634 -4.583 1.00 94.88 199 ASP A N 1
ATOM 1534 C CA . ASP A 1 199 ? 2.484 -11.048 -5.733 1.00 94.88 199 ASP A CA 1
ATOM 1535 C C . ASP A 1 199 ? 2.594 -9.936 -6.794 1.00 94.88 199 ASP A C 1
ATOM 1537 O O . ASP A 1 199 ? 1.648 -9.174 -7.028 1.00 94.88 199 ASP A O 1
ATOM 1541 N N . ALA A 1 200 ? 3.735 -9.862 -7.483 1.00 93.19 200 ALA A N 1
ATOM 1542 C CA . ALA A 1 200 ? 3.976 -8.858 -8.517 1.00 93.19 200 ALA A CA 1
ATOM 1543 C C . ALA A 1 200 ? 2.926 -8.900 -9.650 1.00 93.19 200 ALA A C 1
ATOM 1545 O O . ALA A 1 200 ? 2.553 -7.853 -10.181 1.00 93.19 200 ALA A O 1
ATOM 1546 N N . GLN A 1 201 ? 2.369 -10.073 -9.973 1.00 95.50 201 GLN A N 1
ATOM 1547 C CA . GLN A 1 201 ? 1.291 -10.238 -10.956 1.00 95.50 201 GLN A CA 1
ATOM 1548 C C . GLN A 1 201 ? -0.035 -9.604 -10.511 1.00 95.50 201 GLN A C 1
ATOM 1550 O O . GLN A 1 201 ? -0.890 -9.302 -11.344 1.00 95.50 201 GLN A O 1
ATOM 1555 N N . ALA A 1 202 ? -0.233 -9.386 -9.208 1.00 96.62 202 ALA A N 1
ATOM 1556 C CA . ALA A 1 202 ? -1.420 -8.732 -8.663 1.00 96.62 202 ALA A CA 1
ATOM 1557 C C . ALA A 1 202 ? -1.278 -7.202 -8.562 1.00 96.62 202 ALA A C 1
ATOM 1559 O O . ALA A 1 202 ? -2.279 -6.517 -8.338 1.00 96.62 202 ALA A O 1
ATOM 1560 N N . LEU A 1 203 ? -0.088 -6.640 -8.808 1.00 96.81 203 LEU A N 1
ATOM 1561 C CA . LEU A 1 203 ? 0.141 -5.191 -8.778 1.00 96.81 203 LEU A CA 1
ATOM 1562 C C . LEU A 1 203 ? -0.737 -4.365 -9.732 1.00 96.81 203 LEU A C 1
ATOM 1564 O O . LEU A 1 203 ? -1.118 -3.263 -9.339 1.00 96.81 203 LEU A O 1
ATOM 1568 N N . PRO A 1 204 ? -1.134 -4.837 -10.933 1.00 96.62 204 PRO A N 1
ATOM 1569 C CA . PRO A 1 204 ? -2.117 -4.117 -11.740 1.00 96.62 204 PRO A CA 1
ATOM 1570 C C . PRO A 1 204 ? -3.425 -3.850 -10.981 1.00 96.62 204 PRO A C 1
ATOM 1572 O O . PRO A 1 204 ? -3.936 -2.734 -11.036 1.00 96.62 204 PRO A O 1
ATOM 1575 N N . ARG A 1 205 ? -3.915 -4.835 -10.209 1.00 95.69 205 ARG A N 1
ATOM 1576 C CA . ARG A 1 205 ? -5.126 -4.694 -9.384 1.00 95.69 205 ARG A CA 1
ATOM 1577 C C . ARG A 1 205 ? -4.909 -3.730 -8.220 1.00 95.69 205 ARG A C 1
ATOM 1579 O O . ARG A 1 205 ? -5.774 -2.903 -7.964 1.00 95.69 205 ARG A O 1
ATOM 1586 N N . VAL A 1 206 ? -3.748 -3.788 -7.564 1.00 96.06 206 VAL A N 1
ATOM 1587 C CA . VAL A 1 206 ? -3.353 -2.822 -6.519 1.00 96.06 206 VAL A CA 1
ATOM 1588 C C . VAL A 1 206 ? -3.402 -1.390 -7.049 1.00 96.06 206 VAL A C 1
ATOM 1590 O O . VAL A 1 206 ? -4.042 -0.528 -6.453 1.00 96.06 206 VAL A O 1
ATOM 1593 N N . VAL A 1 207 ? -2.781 -1.146 -8.205 1.00 96.75 207 VAL A N 1
ATOM 1594 C CA . VAL A 1 207 ? -2.769 0.175 -8.842 1.00 96.75 207 VAL A CA 1
ATOM 1595 C C . VAL A 1 207 ? -4.177 0.621 -9.221 1.00 96.75 207 VAL A C 1
ATOM 1597 O O . VAL A 1 207 ? -4.522 1.778 -9.003 1.00 96.75 207 VAL A O 1
ATOM 1600 N N . ASP A 1 208 ? -5.015 -0.278 -9.740 1.00 95.50 208 ASP A N 1
ATOM 1601 C CA . ASP A 1 208 ? -6.409 0.049 -10.052 1.00 95.50 208 ASP A CA 1
ATOM 1602 C C . ASP A 1 208 ? -7.200 0.495 -8.821 1.00 95.50 208 ASP A C 1
ATOM 1604 O O . ASP A 1 208 ? -8.006 1.419 -8.935 1.00 95.50 208 ASP A O 1
ATOM 1608 N N . LYS A 1 209 ? -6.946 -0.103 -7.652 1.00 92.94 209 LYS A N 1
ATOM 1609 C CA . LYS A 1 209 ? -7.586 0.288 -6.388 1.00 92.94 209 LYS A CA 1
ATOM 1610 C C . LYS A 1 209 ? -7.085 1.638 -5.890 1.00 92.94 209 LYS A C 1
ATOM 1612 O O . LYS A 1 209 ? -7.903 2.513 -5.630 1.00 92.94 209 LYS A O 1
ATOM 1617 N N . ILE A 1 210 ? -5.772 1.860 -5.887 1.00 92.94 210 ILE A N 1
ATOM 1618 C CA . ILE A 1 210 ? -5.176 3.159 -5.527 1.00 92.94 210 ILE A CA 1
ATOM 1619 C C . ILE A 1 210 ? -5.713 4.284 -6.430 1.00 92.94 210 ILE A C 1
ATOM 1621 O O . ILE A 1 210 ? -6.077 5.359 -5.957 1.00 92.94 210 ILE A O 1
ATOM 1625 N N . LEU A 1 211 ? -5.811 4.042 -7.739 1.00 93.19 211 LEU A N 1
ATOM 1626 C CA . LEU A 1 211 ? -6.335 5.025 -8.691 1.00 93.19 211 LEU A CA 1
ATOM 1627 C C . LEU A 1 211 ? -7.863 5.162 -8.641 1.00 93.19 211 LEU A C 1
ATOM 1629 O O . LEU A 1 211 ? -8.391 6.186 -9.076 1.00 93.19 211 LEU A O 1
ATOM 1633 N N . ALA A 1 212 ? -8.587 4.148 -8.159 1.00 90.56 212 ALA A N 1
ATOM 1634 C CA . ALA A 1 212 ? -10.030 4.236 -7.960 1.00 90.56 212 ALA A CA 1
ATOM 1635 C C . ALA A 1 212 ? -10.383 5.232 -6.861 1.00 90.56 212 ALA A C 1
ATOM 1637 O O . ALA A 1 212 ? -11.252 6.070 -7.084 1.00 90.56 212 ALA A O 1
ATOM 1638 N N . VAL A 1 213 ? -9.629 5.208 -5.763 1.00 83.88 213 VAL A N 1
ATOM 1639 C CA . VAL A 1 213 ? -9.760 6.155 -4.649 1.00 83.88 213 VAL A CA 1
ATOM 1640 C C . VAL A 1 213 ? -9.607 7.593 -5.122 1.00 83.88 213 VAL A C 1
ATOM 1642 O O . VAL A 1 213 ? -10.408 8.438 -4.760 1.00 83.88 213 VAL A O 1
ATOM 1645 N N . GLY A 1 214 ? -8.652 7.865 -6.018 1.00 77.94 214 GLY A N 1
ATOM 1646 C CA . GLY A 1 214 ? -8.454 9.206 -6.581 1.00 77.94 214 GLY A CA 1
ATOM 1647 C C . GLY A 1 214 ? -9.641 9.760 -7.381 1.00 77.94 214 GLY A C 1
ATOM 1648 O O . GLY A 1 214 ? -9.652 10.945 -7.707 1.00 77.94 214 GLY A O 1
ATOM 1649 N N . ARG A 1 215 ? -10.624 8.922 -7.743 1.00 77.50 215 ARG A N 1
ATOM 1650 C CA . ARG A 1 215 ? -11.882 9.367 -8.369 1.00 77.50 215 ARG A CA 1
ATOM 1651 C C . ARG A 1 215 ? -12.946 9.739 -7.338 1.00 77.50 215 ARG A C 1
ATOM 1653 O O . ARG A 1 215 ? -13.915 10.414 -7.687 1.00 77.50 215 ARG A O 1
ATOM 1660 N N . GLU A 1 216 ? -12.777 9.301 -6.100 1.00 72.44 216 GLU A N 1
ATOM 1661 C CA . GLU A 1 216 ? -13.611 9.659 -4.963 1.00 72.44 216 GLU A CA 1
ATOM 1662 C C . GLU A 1 216 ? -13.077 10.982 -4.388 1.00 72.44 216 GLU A C 1
ATOM 1664 O O . GLU A 1 216 ? -11.875 11.232 -4.366 1.00 72.44 216 GLU A O 1
ATOM 1669 N N . LYS A 1 217 ? -13.966 11.919 -4.039 1.00 63.34 217 LYS A N 1
ATOM 1670 C CA . LYS A 1 217 ? -13.600 13.344 -3.883 1.00 63.34 217 LYS A CA 1
ATOM 1671 C C . LYS A 1 217 ? -12.726 13.655 -2.662 1.00 63.34 217 LYS A C 1
ATOM 1673 O O . LYS A 1 217 ? -12.240 14.782 -2.561 1.00 63.34 217 LYS A O 1
ATOM 1678 N N . ASP A 1 218 ? -12.531 12.692 -1.769 1.00 73.00 218 ASP A N 1
ATOM 1679 C CA . ASP A 1 218 ? -11.996 12.936 -0.429 1.00 73.00 218 ASP A CA 1
ATOM 1680 C C . ASP A 1 218 ? -10.510 12.578 -0.283 1.00 73.00 218 ASP A C 1
ATOM 1682 O O . ASP A 1 218 ? -9.849 13.081 0.628 1.00 73.00 218 ASP A O 1
ATOM 1686 N N . ILE A 1 219 ? -9.957 11.774 -1.203 1.00 86.06 219 ILE A N 1
ATOM 1687 C CA . ILE A 1 219 ? -8.551 11.348 -1.185 1.00 86.06 219 ILE A CA 1
ATOM 1688 C C . ILE A 1 219 ? -7.946 11.393 -2.590 1.00 86.06 219 ILE A C 1
ATOM 1690 O O . ILE A 1 219 ? -8.456 10.782 -3.525 1.00 86.06 219 ILE A O 1
ATOM 1694 N N . SER A 1 220 ? -6.797 12.054 -2.741 1.00 89.69 220 SER A N 1
ATOM 1695 C CA . SER A 1 220 ? -6.004 11.960 -3.968 1.00 89.69 220 SER A CA 1
ATOM 1696 C C . SER A 1 220 ? -5.230 10.643 -4.013 1.00 89.69 220 SER A C 1
ATOM 1698 O O . SER A 1 220 ? -4.579 10.251 -3.048 1.00 89.69 220 SER A O 1
ATOM 1700 N N . SER A 1 221 ? -5.208 9.986 -5.175 1.00 91.88 221 SER A N 1
ATOM 1701 C CA . SER A 1 221 ? -4.344 8.811 -5.391 1.00 91.88 221 SER A CA 1
ATOM 1702 C C . SER A 1 221 ? -2.849 9.104 -5.184 1.00 91.88 221 SER A C 1
ATOM 1704 O O . SER A 1 221 ? -2.089 8.184 -4.890 1.00 91.88 221 SER A O 1
ATOM 1706 N N . ARG A 1 222 ? -2.421 10.371 -5.307 1.00 93.25 222 ARG A N 1
ATOM 1707 C CA . ARG A 1 222 ? -1.061 10.809 -4.961 1.00 93.25 222 ARG A CA 1
ATOM 1708 C C . ARG A 1 222 ? -0.832 10.757 -3.458 1.00 93.25 222 ARG A C 1
ATOM 1710 O O . ARG A 1 222 ? 0.129 10.134 -3.033 1.00 93.25 222 ARG A O 1
ATOM 1717 N N . ASP A 1 223 ? -1.732 11.363 -2.692 1.00 92.19 223 ASP A N 1
ATOM 1718 C CA . ASP A 1 223 ? -1.653 11.416 -1.230 1.00 92.19 223 ASP A CA 1
ATOM 1719 C C . ASP A 1 223 ? -1.693 9.997 -0.652 1.00 92.19 223 ASP A C 1
ATOM 1721 O O . ASP A 1 223 ? -0.969 9.677 0.283 1.00 92.19 223 ASP A O 1
ATOM 1725 N N . LEU A 1 224 ? -2.481 9.105 -1.265 1.00 91.50 224 LEU A N 1
ATOM 1726 C CA . LEU A 1 224 ? -2.483 7.695 -0.899 1.00 91.50 224 LEU A CA 1
ATOM 1727 C C . LEU A 1 224 ? -1.125 7.037 -1.178 1.00 91.50 224 LEU A C 1
ATOM 1729 O O . LEU A 1 224 ? -0.616 6.334 -0.321 1.00 91.50 224 LEU A O 1
ATOM 1733 N N . LEU A 1 225 ? -0.511 7.259 -2.344 1.00 94.12 225 LEU A N 1
ATOM 1734 C CA . LEU A 1 225 ? 0.825 6.715 -2.619 1.00 94.12 225 LEU A CA 1
ATOM 1735 C C . LEU A 1 225 ? 1.895 7.262 -1.665 1.00 94.12 225 LEU A C 1
ATOM 1737 O O . LEU A 1 225 ? 2.826 6.530 -1.347 1.00 94.12 225 LEU A O 1
ATOM 1741 N N . GLU A 1 226 ? 1.757 8.510 -1.224 1.00 92.75 226 GLU A N 1
ATOM 1742 C CA . GLU A 1 226 ? 2.680 9.172 -0.298 1.00 92.75 226 GLU A CA 1
ATOM 1743 C C . GLU A 1 226 ? 2.551 8.637 1.133 1.00 92.75 226 GLU A C 1
ATOM 1745 O O . GLU A 1 226 ? 3.561 8.376 1.775 1.00 92.75 226 GLU A O 1
ATOM 1750 N N . HIS A 1 227 ? 1.325 8.422 1.613 1.00 92.88 227 HIS A N 1
ATOM 1751 C CA . HIS A 1 227 ? 1.058 8.106 3.021 1.00 92.88 227 HIS A CA 1
ATOM 1752 C C . HIS A 1 227 ? 0.798 6.631 3.322 1.00 92.88 227 HIS A C 1
ATOM 1754 O O . HIS A 1 227 ? 0.861 6.208 4.474 1.00 92.88 227 HIS A O 1
ATOM 1760 N N . LEU A 1 228 ? 0.492 5.816 2.314 1.00 92.75 228 LEU A N 1
ATOM 1761 C CA . LEU A 1 228 ? 0.265 4.387 2.520 1.00 92.75 228 LEU A CA 1
ATOM 1762 C C . LEU A 1 228 ? 1.476 3.663 3.148 1.00 92.75 228 LEU A C 1
ATOM 1764 O O . LEU A 1 228 ? 1.244 2.808 3.999 1.00 92.75 228 LEU A O 1
ATOM 1768 N N . PRO A 1 229 ? 2.743 3.983 2.806 1.00 93.38 229 PRO A N 1
ATOM 1769 C CA . PRO A 1 229 ? 3.916 3.448 3.502 1.00 93.38 229 PRO A CA 1
ATOM 1770 C C . PRO A 1 229 ? 3.892 3.577 5.028 1.00 93.38 229 PRO A C 1
ATOM 1772 O O . PRO A 1 229 ? 4.380 2.665 5.695 1.00 93.38 229 PRO A O 1
ATOM 1775 N N . ASP A 1 230 ? 3.316 4.660 5.554 1.00 92.56 230 ASP A N 1
ATOM 1776 C CA . ASP A 1 230 ? 3.331 4.987 6.984 1.00 92.56 230 ASP A CA 1
ATOM 1777 C C . ASP A 1 230 ? 2.388 4.060 7.773 1.00 92.56 230 ASP A C 1
ATOM 1779 O O . ASP A 1 230 ? 2.784 3.440 8.755 1.00 92.56 230 ASP A O 1
ATOM 1783 N N . VAL A 1 231 ? 1.177 3.825 7.255 1.00 90.69 231 VAL A N 1
ATOM 1784 C CA . VAL A 1 231 ? 0.159 2.977 7.911 1.00 90.69 231 VAL A CA 1
ATOM 1785 C C . VAL A 1 231 ? 0.351 1.473 7.714 1.00 90.69 231 VAL A C 1
ATOM 1787 O O . VAL A 1 231 ? -0.215 0.680 8.470 1.00 90.69 231 VAL A O 1
ATOM 1790 N N . LEU A 1 232 ? 1.101 1.043 6.694 1.00 91.75 232 LEU A N 1
ATOM 1791 C CA . LEU A 1 232 ? 1.243 -0.379 6.353 1.00 91.75 232 LEU A CA 1
ATOM 1792 C C . LEU A 1 232 ? 1.798 -1.258 7.489 1.00 91.75 232 LEU A C 1
ATOM 1794 O O . LEU A 1 232 ? 1.227 -2.331 7.688 1.00 91.75 232 LEU A O 1
ATOM 1798 N N . PRO A 1 233 ? 2.869 -0.878 8.218 1.00 88.88 233 PRO A N 1
ATOM 1799 C CA . PRO A 1 233 ? 3.421 -1.706 9.290 1.00 88.88 233 PRO A CA 1
ATOM 1800 C C . PRO A 1 233 ? 2.375 -2.022 10.362 1.00 88.88 233 PRO A C 1
ATOM 1802 O O . PRO A 1 233 ? 2.075 -3.187 10.607 1.00 88.88 233 PRO A O 1
ATOM 1805 N N . THR A 1 234 ? 1.726 -0.989 10.900 1.00 86.00 234 THR A N 1
ATOM 1806 C CA . THR A 1 234 ? 0.715 -1.107 11.958 1.00 86.00 234 THR A CA 1
ATOM 1807 C C . THR A 1 234 ? -0.526 -1.861 11.471 1.00 86.00 234 THR A C 1
ATOM 1809 O O . THR A 1 234 ? -1.096 -2.694 12.174 1.00 86.00 234 THR A O 1
ATOM 1812 N N . ALA A 1 235 ? -0.928 -1.643 10.216 1.00 85.94 235 ALA A N 1
ATOM 1813 C CA . ALA A 1 235 ? -2.042 -2.366 9.612 1.00 85.94 235 ALA A CA 1
ATOM 1814 C C . ALA A 1 235 ? -1.769 -3.875 9.455 1.00 85.94 235 ALA A C 1
ATOM 1816 O O . ALA A 1 235 ? -2.677 -4.696 9.583 1.00 85.94 235 ALA A O 1
ATOM 1817 N N . VAL A 1 236 ? -0.533 -4.273 9.164 1.00 85.75 236 VAL A N 1
ATOM 1818 C CA . VAL A 1 236 ? -0.178 -5.693 9.038 1.00 85.75 236 VAL A CA 1
ATOM 1819 C C . VAL A 1 236 ? 0.008 -6.329 10.407 1.00 85.75 236 VAL A C 1
ATOM 1821 O O . VAL A 1 236 ? -0.556 -7.395 10.649 1.00 85.75 236 VAL A O 1
ATOM 1824 N N . ASP A 1 237 ? 0.736 -5.671 11.304 1.00 81.12 237 ASP A N 1
ATOM 1825 C CA . ASP A 1 237 ? 1.102 -6.239 12.601 1.00 81.12 237 ASP A CA 1
ATOM 1826 C C . ASP A 1 237 ? -0.115 -6.352 13.537 1.00 81.12 237 ASP A C 1
ATOM 1828 O O . ASP A 1 237 ? -0.354 -7.417 14.114 1.00 81.12 237 ASP A O 1
ATOM 1832 N N . ASP A 1 238 ? -0.953 -5.312 13.613 1.00 76.75 238 ASP A N 1
ATOM 1833 C CA . ASP A 1 238 ? -2.062 -5.259 14.577 1.00 76.75 238 ASP A CA 1
ATOM 1834 C C . ASP A 1 238 ? -3.396 -5.715 13.976 1.00 76.75 238 ASP A C 1
ATOM 1836 O O . ASP A 1 238 ? -4.259 -6.294 14.650 1.00 76.75 238 ASP A O 1
ATOM 1840 N N . ARG A 1 239 ? -3.587 -5.477 12.671 1.00 76.44 239 ARG A N 1
ATOM 1841 C CA . ARG A 1 239 ? -4.811 -5.873 11.965 1.00 76.44 239 ARG A CA 1
ATOM 1842 C C . ARG A 1 239 ? -4.620 -7.137 11.136 1.00 76.44 239 ARG A C 1
ATOM 1844 O O . ARG A 1 239 ? -5.625 -7.658 10.673 1.00 76.44 239 ARG A O 1
ATOM 1851 N N . GLY A 1 240 ? -3.424 -7.689 10.951 1.00 77.62 240 GLY A N 1
ATOM 1852 C CA . GLY A 1 240 ? -3.247 -8.932 10.184 1.00 77.62 240 GLY A CA 1
ATOM 1853 C C . GLY A 1 240 ? -3.748 -8.835 8.739 1.00 77.62 240 GLY A C 1
ATOM 1854 O O . GLY A 1 240 ? -4.163 -9.839 8.155 1.00 77.62 240 GLY A O 1
ATOM 1855 N N . TYR A 1 241 ? -3.799 -7.627 8.173 1.00 85.31 241 TYR A N 1
ATOM 1856 C CA . TYR A 1 241 ? -4.270 -7.430 6.810 1.00 85.31 241 TYR A CA 1
ATOM 1857 C C . TYR A 1 241 ? -3.288 -8.041 5.811 1.00 85.31 241 TYR A C 1
ATOM 1859 O O . TYR A 1 241 ? -2.077 -7.858 5.904 1.00 85.31 241 TYR A O 1
ATOM 1867 N N . THR A 1 242 ? -3.818 -8.771 4.831 1.00 88.44 242 THR A N 1
ATOM 1868 C CA . THR A 1 242 ? -3.020 -9.426 3.791 1.00 88.44 242 THR A CA 1
ATOM 1869 C C . THR A 1 242 ? -3.719 -9.362 2.437 1.00 88.44 242 THR A C 1
ATOM 1871 O O . THR A 1 242 ? -4.936 -9.187 2.330 1.00 88.44 242 THR A O 1
ATOM 1874 N N . GLY A 1 243 ? -2.932 -9.504 1.377 1.00 91.88 243 GLY A N 1
ATOM 1875 C CA . GLY A 1 243 ? -3.391 -9.502 0.001 1.00 91.88 243 GLY A CA 1
ATOM 1876 C C . GLY A 1 243 ? -3.989 -8.169 -0.449 1.00 91.88 243 GLY A C 1
ATOM 1877 O O . GLY A 1 243 ? -3.901 -7.134 0.211 1.00 91.88 243 GLY A O 1
ATOM 1878 N N . VAL A 1 244 ? -4.634 -8.214 -1.615 1.00 92.31 244 VAL A N 1
ATOM 1879 C CA . VAL A 1 244 ? -5.338 -7.055 -2.186 1.00 92.31 244 VAL A CA 1
ATOM 1880 C C . VAL A 1 244 ? -6.536 -6.656 -1.319 1.00 92.31 244 VAL A C 1
ATOM 1882 O O . VAL A 1 244 ? -6.799 -5.469 -1.176 1.00 92.31 244 VAL A O 1
ATOM 1885 N N . LEU A 1 245 ? -7.210 -7.621 -0.684 1.00 88.31 245 LEU A N 1
ATOM 1886 C CA . LEU A 1 245 ? -8.329 -7.350 0.222 1.00 88.31 245 LEU A CA 1
ATOM 1887 C C . LEU A 1 245 ? -7.878 -6.549 1.455 1.00 88.31 245 LEU A C 1
ATOM 1889 O O . LEU A 1 245 ? -8.535 -5.591 1.846 1.00 88.31 245 LEU A O 1
ATOM 1893 N N . GLY A 1 246 ? -6.724 -6.896 2.034 1.00 89.69 246 GLY A N 1
ATOM 1894 C CA . GLY A 1 246 ? -6.123 -6.129 3.122 1.00 89.69 246 GLY A CA 1
ATOM 1895 C C . GLY A 1 246 ? -5.797 -4.692 2.714 1.00 89.69 246 GLY A C 1
ATOM 1896 O O . GLY A 1 246 ? -6.071 -3.768 3.471 1.00 89.69 246 GLY A O 1
ATOM 1897 N N . LEU A 1 247 ? -5.291 -4.480 1.493 1.00 92.75 247 LEU A N 1
ATOM 1898 C CA . LEU A 1 247 ? -5.064 -3.130 0.965 1.00 92.75 247 LEU A CA 1
ATOM 1899 C C . LEU A 1 247 ? -6.369 -2.336 0.856 1.00 92.75 247 LEU A C 1
ATOM 1901 O O . LEU A 1 247 ? -6.421 -1.183 1.272 1.00 92.75 247 LEU A O 1
ATOM 1905 N N . GLU A 1 248 ? -7.408 -2.940 0.282 1.00 89.94 248 GLU A N 1
ATOM 1906 C CA . GLU A 1 248 ? -8.728 -2.313 0.155 1.00 89.94 248 GLU A CA 1
ATOM 1907 C C . GLU A 1 248 ? -9.286 -1.923 1.521 1.00 89.94 248 GLU A C 1
ATOM 1909 O O . GLU A 1 248 ? -9.869 -0.853 1.669 1.00 89.94 248 GLU A O 1
ATOM 1914 N N . GLN A 1 249 ? -9.034 -2.750 2.533 1.00 88.25 249 GLN A N 1
ATOM 1915 C CA . GLN A 1 249 ? -9.437 -2.462 3.892 1.00 88.25 249 GLN A CA 1
ATOM 1916 C C . GLN A 1 249 ? -8.699 -1.253 4.486 1.00 88.25 249 GLN A C 1
ATOM 1918 O O . GLN A 1 249 ? -9.341 -0.380 5.065 1.00 88.25 249 GLN A O 1
ATOM 1923 N N . ILE A 1 250 ? -7.379 -1.164 4.300 1.00 91.62 250 ILE A N 1
ATOM 1924 C CA . ILE A 1 250 ? -6.581 -0.005 4.740 1.00 91.62 250 ILE A CA 1
ATOM 1925 C C . ILE A 1 250 ? -7.060 1.268 4.049 1.00 91.62 250 ILE A C 1
ATOM 1927 O O . ILE A 1 250 ? -7.219 2.302 4.690 1.00 91.62 250 ILE A O 1
ATOM 1931 N N . ILE A 1 251 ? -7.306 1.187 2.742 1.00 91.50 251 ILE A N 1
ATOM 1932 C CA . ILE A 1 251 ? -7.829 2.295 1.947 1.00 91.50 251 ILE A CA 1
ATOM 1933 C C . ILE A 1 251 ? -9.186 2.753 2.487 1.00 91.50 251 ILE A C 1
ATOM 1935 O O . ILE A 1 251 ? -9.375 3.947 2.696 1.00 91.50 251 ILE A O 1
ATOM 1939 N N . ALA A 1 252 ? -10.104 1.823 2.753 1.00 88.94 252 ALA A N 1
ATOM 1940 C CA . ALA A 1 252 ? -11.423 2.138 3.289 1.00 88.94 252 ALA A CA 1
ATOM 1941 C C . ALA A 1 252 ? -11.338 2.801 4.671 1.00 88.94 252 ALA A C 1
ATOM 1943 O O . ALA A 1 252 ? -12.050 3.771 4.947 1.00 88.94 252 ALA A O 1
ATOM 1944 N N . ASP A 1 253 ? -10.446 2.304 5.531 1.00 89.44 253 ASP A N 1
ATOM 1945 C CA . ASP A 1 253 ? -10.207 2.866 6.858 1.00 89.44 253 ASP A CA 1
ATOM 1946 C C . ASP A 1 253 ? -9.632 4.297 6.734 1.00 89.44 253 ASP A C 1
ATOM 1948 O O . ASP A 1 253 ? -10.156 5.227 7.350 1.00 89.44 253 ASP A O 1
ATOM 1952 N N . LEU A 1 254 ? -8.656 4.517 5.839 1.00 90.69 254 LEU A N 1
ATOM 1953 C CA . LEU A 1 254 ? -8.120 5.847 5.520 1.00 90.69 254 LEU A CA 1
ATOM 1954 C C . LEU A 1 254 ? -9.188 6.796 4.971 1.00 90.69 254 LEU A C 1
ATOM 1956 O O . LEU A 1 254 ? -9.231 7.947 5.393 1.00 90.69 254 LEU A O 1
ATOM 1960 N N . GLN A 1 255 ? -10.045 6.346 4.052 1.00 88.44 255 GLN A N 1
ATOM 1961 C CA . GLN A 1 255 ? -11.150 7.140 3.496 1.00 88.44 255 GLN A CA 1
ATOM 1962 C C . GLN A 1 255 ? -12.125 7.578 4.579 1.00 88.44 255 GLN A C 1
ATOM 1964 O O . GLN A 1 255 ? -12.486 8.751 4.646 1.00 88.44 255 GLN A O 1
ATOM 1969 N N . THR A 1 256 ? -12.478 6.655 5.468 1.00 88.75 256 THR A N 1
ATOM 1970 C CA . THR A 1 256 ? -13.430 6.909 6.549 1.00 88.75 256 THR A CA 1
ATOM 1971 C C . THR A 1 256 ? -12.871 7.915 7.558 1.00 88.75 256 THR A C 1
ATOM 1973 O O . THR A 1 256 ? -13.550 8.875 7.916 1.00 88.75 256 THR A O 1
ATOM 1976 N N . VAL A 1 257 ? -11.607 7.764 7.969 1.00 88.62 257 VAL A N 1
ATOM 1977 C CA . VAL A 1 257 ? -10.942 8.729 8.867 1.00 88.62 257 VAL A CA 1
ATOM 1978 C C . VAL A 1 257 ? -10.732 10.081 8.168 1.00 88.62 257 VAL A C 1
ATOM 1980 O O . VAL A 1 257 ? -10.984 11.142 8.742 1.00 88.62 257 VAL A O 1
ATOM 1983 N N . SER A 1 258 ? -10.346 10.062 6.891 1.00 86.12 258 SER A N 1
ATOM 1984 C CA . SER A 1 258 ? -10.103 11.272 6.098 1.00 86.12 258 SER A CA 1
ATOM 1985 C C . SER A 1 258 ? -11.367 12.069 5.790 1.00 86.12 258 SER A C 1
ATOM 1987 O O . SER A 1 258 ? -11.261 13.277 5.589 1.00 86.12 258 SER A O 1
ATOM 1989 N N . GLY A 1 259 ? -12.557 11.459 5.797 1.00 82.06 259 GLY A N 1
ATOM 1990 C CA . GLY A 1 259 ? -13.827 12.169 5.597 1.00 82.06 259 GLY A CA 1
ATOM 1991 C C . GLY A 1 259 ? -14.032 13.343 6.567 1.00 82.06 259 GLY A C 1
ATOM 1992 O O . GLY A 1 259 ? -14.719 14.311 6.241 1.00 82.06 259 GLY A O 1
ATOM 1993 N N . GLN A 1 260 ? -13.372 13.318 7.733 1.00 73.44 260 GLN A N 1
ATOM 1994 C CA . GLN A 1 260 ? -13.452 14.388 8.732 1.00 73.44 260 GLN A CA 1
ATOM 1995 C C . GLN A 1 260 ? -12.380 15.478 8.569 1.00 73.44 260 GLN A C 1
ATOM 1997 O O . GLN A 1 260 ? -12.636 16.638 8.893 1.00 73.44 260 GLN A O 1
ATOM 2002 N N . VAL A 1 261 ? -11.181 15.130 8.087 1.00 73.75 261 VAL A N 1
ATOM 2003 C CA . VAL A 1 261 ? -9.991 16.008 8.151 1.00 73.75 261 VAL A CA 1
ATOM 2004 C C . VAL A 1 261 ? -9.208 16.144 6.834 1.00 73.75 261 VAL A C 1
ATOM 2006 O O . VAL A 1 261 ? -8.216 16.873 6.801 1.00 73.75 261 VAL A O 1
ATOM 2009 N N . ARG A 1 262 ? -9.686 15.525 5.741 1.00 79.38 262 ARG A N 1
ATOM 2010 C CA . ARG A 1 262 ? -8.956 15.206 4.491 1.00 79.38 262 ARG A CA 1
ATOM 2011 C C . ARG A 1 262 ? -7.761 14.282 4.726 1.00 79.38 262 ARG A C 1
ATOM 2013 O O . ARG A 1 262 ? -7.179 14.296 5.808 1.00 79.38 262 ARG A O 1
ATOM 2020 N N . LEU A 1 263 ? -7.355 13.515 3.706 1.00 81.19 263 LEU A N 1
ATOM 2021 C CA . LEU A 1 263 ? -6.146 12.701 3.842 1.00 81.19 263 LEU A CA 1
ATOM 2022 C C . LEU A 1 263 ? -4.940 13.623 4.006 1.00 81.19 263 LEU A C 1
ATOM 2024 O O . LEU A 1 263 ? -4.615 14.434 3.142 1.00 81.19 263 LEU A O 1
ATOM 2028 N N . ASN A 1 264 ? -4.319 13.517 5.167 1.00 84.88 264 ASN A N 1
ATOM 2029 C CA . ASN A 1 264 ? -3.111 14.216 5.546 1.00 84.88 264 ASN A CA 1
ATOM 2030 C C . ASN A 1 264 ? -2.443 13.417 6.668 1.00 84.88 264 ASN A C 1
ATOM 2032 O O . ASN A 1 264 ? -2.997 12.438 7.172 1.00 84.88 264 ASN A O 1
ATOM 2036 N N . ARG A 1 265 ? -1.281 13.888 7.114 1.00 86.69 265 ARG A N 1
ATOM 2037 C CA . ARG A 1 265 ? -0.548 13.271 8.221 1.00 86.69 265 ARG A CA 1
ATOM 2038 C C . ARG A 1 265 ? -1.382 13.078 9.500 1.00 86.69 265 ARG A C 1
ATOM 2040 O O . ARG A 1 265 ? -1.189 12.079 10.167 1.00 86.69 265 ARG A O 1
ATOM 2047 N N . ILE A 1 266 ? -2.337 13.956 9.818 1.00 87.50 266 ILE A N 1
ATOM 2048 C CA . ILE A 1 266 ? -3.200 13.788 11.003 1.00 87.50 266 ILE A CA 1
ATOM 2049 C C . ILE A 1 266 ? -4.126 12.577 10.828 1.00 87.50 266 ILE A C 1
ATOM 2051 O O . ILE A 1 266 ? -4.272 11.798 11.761 1.00 87.50 266 ILE A O 1
ATOM 2055 N N . ALA A 1 267 ? -4.731 12.390 9.651 1.00 89.31 267 ALA A N 1
ATOM 2056 C CA . ALA A 1 267 ? -5.569 11.216 9.379 1.00 89.31 267 ALA A CA 1
ATOM 2057 C C . ALA A 1 267 ? -4.766 9.905 9.467 1.00 89.31 267 ALA A C 1
ATOM 2059 O O . ALA A 1 267 ? -5.260 8.906 9.985 1.00 89.31 267 ALA A O 1
ATOM 2060 N N . VAL A 1 268 ? -3.520 9.929 8.988 1.00 90.94 268 VAL A N 1
ATOM 2061 C CA . VAL A 1 268 ? -2.573 8.806 9.064 1.00 90.94 268 VAL A CA 1
ATOM 2062 C C . VAL A 1 268 ? -2.227 8.502 10.522 1.00 90.94 268 VAL A C 1
ATOM 2064 O O . VAL A 1 268 ? -2.454 7.384 10.966 1.00 90.94 268 VAL A O 1
ATOM 2067 N N . GLU A 1 269 ? -1.800 9.508 11.292 1.00 92.12 269 GLU A N 1
ATOM 2068 C CA . GLU A 1 269 ? -1.487 9.381 12.724 1.00 92.12 269 GLU A CA 1
ATOM 2069 C C . GLU A 1 269 ? -2.698 8.881 13.534 1.00 92.12 269 GLU A C 1
ATOM 2071 O O . GLU A 1 269 ? -2.561 8.032 14.412 1.00 92.12 269 GLU A O 1
ATOM 2076 N N . GLN A 1 270 ? -3.908 9.364 13.224 1.00 93.69 270 GLN A N 1
ATOM 2077 C CA . GLN A 1 270 ? -5.150 8.885 13.838 1.00 93.69 270 GLN A CA 1
ATOM 2078 C C . GLN A 1 270 ? -5.402 7.408 13.549 1.00 93.69 270 GLN A C 1
ATOM 2080 O O . GLN A 1 270 ? -5.781 6.663 14.455 1.00 93.69 270 GLN A O 1
ATOM 2085 N N . LEU A 1 271 ? -5.176 6.974 12.308 1.00 91.75 271 LEU A N 1
ATOM 2086 C CA . LEU A 1 271 ? -5.359 5.581 11.932 1.00 91.75 271 LEU A CA 1
ATOM 2087 C C . LEU A 1 271 ? -4.281 4.670 12.539 1.00 91.75 271 LEU A C 1
ATOM 2089 O O . LEU A 1 271 ? -4.603 3.582 13.010 1.00 91.75 271 LEU A O 1
ATOM 2093 N N . GLU A 1 272 ? -3.026 5.115 12.591 1.00 92.25 272 GLU A N 1
ATOM 2094 C CA . GLU A 1 272 ? -1.931 4.400 13.258 1.00 92.25 272 GLU A CA 1
ATOM 2095 C C . GLU A 1 272 ? -2.191 4.239 14.757 1.00 92.25 272 GLU A C 1
ATOM 2097 O O . GLU A 1 272 ? -2.078 3.131 15.287 1.00 92.25 272 GLU A O 1
ATOM 2102 N N . ALA A 1 273 ? -2.587 5.320 15.437 1.00 92.56 273 ALA A N 1
ATOM 2103 C CA . ALA A 1 273 ? -2.947 5.283 16.850 1.00 92.56 273 ALA A CA 1
ATOM 2104 C C . ALA A 1 273 ? -4.131 4.340 17.091 1.00 92.56 273 ALA A C 1
ATOM 2106 O O . ALA A 1 273 ? -4.138 3.579 18.055 1.00 92.56 273 ALA A O 1
ATOM 2107 N N . PHE A 1 274 ? -5.122 4.355 16.197 1.00 92.19 274 PHE A N 1
ATOM 2108 C CA . PHE A 1 274 ? -6.256 3.441 16.257 1.00 92.19 274 PHE A CA 1
ATOM 2109 C C . PHE A 1 274 ? -5.846 1.977 16.105 1.00 92.19 274 PHE A C 1
ATOM 2111 O O . PHE A 1 274 ? -6.292 1.149 16.893 1.00 92.19 274 PHE A O 1
ATOM 2118 N N . TYR A 1 275 ? -4.987 1.644 15.139 1.00 91.50 275 TYR A N 1
ATOM 2119 C CA . TYR A 1 275 ? -4.495 0.276 14.965 1.00 91.50 275 TYR A CA 1
ATOM 2120 C C . TYR A 1 275 ? -3.652 -0.204 16.148 1.00 91.50 275 TYR A C 1
ATOM 2122 O O . TYR A 1 275 ? -3.892 -1.308 16.638 1.00 91.50 275 TYR A O 1
ATOM 2130 N N . SER A 1 276 ? -2.767 0.655 16.653 1.00 90.62 276 SER A N 1
ATOM 2131 C CA . SER A 1 276 ? -1.894 0.347 17.793 1.00 90.62 276 SER A CA 1
ATOM 2132 C C . SER A 1 276 ? -2.686 0.039 19.066 1.00 90.62 276 SER A C 1
ATOM 2134 O O . SER A 1 276 ? -2.263 -0.760 19.899 1.00 90.62 276 SER A O 1
ATOM 2136 N N . GLU A 1 277 ? -3.869 0.638 19.232 1.00 91.12 277 GLU A N 1
ATOM 2137 C CA . GLU A 1 277 ? -4.692 0.403 20.417 1.00 91.12 277 GLU A CA 1
ATOM 2138 C C . GLU A 1 277 ? -5.136 -1.069 20.515 1.00 91.12 277 GLU A C 1
ATOM 2140 O O . GLU A 1 277 ? -5.191 -1.625 21.611 1.00 91.12 277 GLU A O 1
ATOM 2145 N N . PHE A 1 278 ? -5.368 -1.743 19.380 1.00 88.19 278 PHE A N 1
ATOM 2146 C CA . PHE A 1 278 ? -5.809 -3.144 19.349 1.00 88.19 278 PHE A CA 1
ATOM 2147 C C . PHE A 1 278 ? -4.751 -4.143 19.810 1.00 88.19 278 PHE A C 1
ATOM 2149 O O . PHE A 1 278 ? -5.118 -5.262 20.176 1.00 88.19 278 PHE A O 1
ATOM 2156 N N . SER A 1 279 ? -3.468 -3.784 19.793 1.00 86.50 279 SER A N 1
ATOM 2157 C CA . SER A 1 279 ? -2.394 -4.619 20.337 1.00 86.50 279 SER A CA 1
ATOM 2158 C C . SER A 1 279 ? -2.012 -4.252 21.771 1.00 86.50 279 SER A C 1
ATOM 2160 O O . SER A 1 279 ? -1.226 -4.972 22.385 1.00 86.50 279 SER A O 1
ATOM 2162 N N . SER A 1 280 ? -2.592 -3.186 22.333 1.00 91.62 280 SER A N 1
ATOM 2163 C CA . SER A 1 280 ? -2.322 -2.776 23.711 1.00 91.62 280 SER A CA 1
ATOM 2164 C C . SER A 1 280 ? -3.076 -3.634 24.733 1.00 91.62 280 SER A C 1
ATOM 2166 O O . SER A 1 280 ? -4.289 -3.850 24.639 1.00 91.62 280 SER A O 1
ATOM 2168 N N . GLU A 1 281 ? -2.355 -4.089 25.757 1.00 92.94 281 GLU A N 1
ATOM 2169 C CA . GLU A 1 281 ? -2.932 -4.824 26.889 1.00 92.94 281 GLU A CA 1
ATOM 2170 C C . GLU A 1 281 ? -3.914 -3.941 27.672 1.00 92.94 281 GLU A C 1
ATOM 2172 O O . GLU A 1 281 ? -4.918 -4.421 28.194 1.00 92.94 281 GLU A O 1
ATOM 2177 N N . GLU A 1 282 ? -3.664 -2.630 27.723 1.00 94.12 282 GLU A N 1
ATOM 2178 C CA . GLU A 1 282 ? -4.543 -1.667 28.375 1.00 94.12 282 GLU A CA 1
ATOM 2179 C C . GLU A 1 282 ? -5.910 -1.586 27.687 1.00 94.12 282 GLU A C 1
ATOM 2181 O O . GLU A 1 282 ? -6.930 -1.496 28.368 1.00 94.12 282 GLU A O 1
ATOM 2186 N N . PHE A 1 283 ? -5.965 -1.637 26.353 1.00 93.88 283 PHE A N 1
ATOM 2187 C CA . PHE A 1 283 ? -7.235 -1.688 25.628 1.00 93.88 283 PHE A CA 1
ATOM 2188 C C . PHE A 1 283 ? -7.985 -2.990 25.898 1.00 93.88 283 PHE A C 1
ATOM 2190 O O . PHE A 1 283 ? -9.191 -2.962 26.141 1.00 93.88 283 PHE A O 1
ATOM 2197 N N . HIS A 1 284 ? -7.279 -4.126 25.923 1.00 94.50 284 HIS A N 1
ATOM 2198 C CA . HIS A 1 284 ? -7.886 -5.427 26.228 1.00 94.50 284 HIS A CA 1
ATOM 2199 C C . HIS A 1 284 ? -8.477 -5.443 27.637 1.00 94.50 284 HIS A C 1
ATOM 2201 O O . HIS A 1 284 ? -9.607 -5.887 27.813 1.00 94.50 284 HIS A O 1
ATOM 2207 N N . GLN A 1 285 ? -7.769 -4.888 28.622 1.00 95.81 285 GLN A N 1
ATOM 2208 C CA . GLN A 1 285 ? -8.275 -4.753 29.990 1.00 95.81 285 GLN A CA 1
ATOM 2209 C C . GLN A 1 285 ? -9.529 -3.879 30.052 1.00 95.81 285 GLN A C 1
ATOM 2211 O O . GLN A 1 285 ? -10.505 -4.276 30.680 1.00 95.81 285 GLN A O 1
ATOM 2216 N N . ARG A 1 286 ? -9.553 -2.735 29.357 1.00 95.00 286 ARG A N 1
ATOM 2217 C CA . ARG A 1 286 ? -10.739 -1.860 29.316 1.00 95.00 286 ARG A CA 1
ATOM 2218 C C . ARG A 1 286 ? -11.945 -2.547 28.677 1.00 95.00 286 ARG A C 1
ATOM 2220 O O . ARG A 1 286 ? -13.067 -2.372 29.142 1.00 95.00 286 ARG A O 1
ATOM 2227 N N . LEU A 1 287 ? -11.722 -3.356 27.643 1.00 95.62 287 LEU A N 1
ATOM 2228 C CA . LEU A 1 287 ? -12.774 -4.180 27.053 1.00 95.62 287 LEU A CA 1
ATOM 2229 C C . LEU A 1 287 ? -13.285 -5.243 28.040 1.00 95.62 287 LEU A C 1
ATOM 2231 O O . LEU A 1 287 ? -14.495 -5.396 28.198 1.00 95.62 287 LEU A O 1
ATOM 2235 N N . GLU A 1 288 ? -12.393 -5.949 28.737 1.00 96.12 288 GLU A N 1
ATOM 2236 C CA . GLU A 1 288 ? -12.785 -6.933 29.755 1.00 96.12 288 GLU A CA 1
ATOM 2237 C C . GLU A 1 288 ? -13.551 -6.273 30.923 1.00 96.12 288 GLU A C 1
ATOM 2239 O O . GLU A 1 288 ? -14.560 -6.812 31.379 1.00 96.12 288 GLU A O 1
ATOM 2244 N N . GLU A 1 289 ? -13.133 -5.083 31.371 1.00 95.44 289 GLU A N 1
ATOM 2245 C CA . GLU A 1 289 ? -13.817 -4.286 32.405 1.00 95.44 289 GLU A CA 1
ATOM 2246 C C . GLU A 1 289 ? -15.206 -3.807 31.962 1.00 95.44 289 GLU A C 1
ATOM 2248 O O . GLU A 1 289 ? -16.131 -3.760 32.775 1.00 95.44 289 GLU A O 1
ATOM 2253 N N . ALA A 1 290 ? -15.371 -3.508 30.671 1.00 93.94 290 ALA A N 1
ATOM 2254 C CA . ALA A 1 290 ? -16.660 -3.196 30.060 1.00 93.94 290 ALA A CA 1
ATOM 2255 C C . ALA A 1 290 ? -17.542 -4.442 29.823 1.00 93.94 290 ALA A C 1
ATOM 2257 O O . ALA A 1 290 ? -18.696 -4.309 29.423 1.00 93.94 290 ALA A O 1
ATOM 2258 N N . GLY A 1 291 ? -17.037 -5.646 30.121 1.00 94.69 291 GLY A N 1
ATOM 2259 C CA . GLY A 1 291 ? -17.792 -6.900 30.065 1.00 94.69 291 GLY A CA 1
ATOM 2260 C C . GLY A 1 291 ? -17.656 -7.685 28.758 1.00 94.69 291 GLY A C 1
ATOM 2261 O O . GLY A 1 291 ? -18.394 -8.652 28.561 1.00 94.69 291 GLY A O 1
ATOM 2262 N N . TYR A 1 292 ? -16.724 -7.315 27.879 1.00 96.50 292 TYR A N 1
ATOM 2263 C CA . TYR A 1 292 ? -16.491 -8.008 26.612 1.00 96.50 292 TYR A CA 1
ATOM 2264 C C . TYR A 1 292 ? -15.599 -9.249 26.774 1.00 96.50 292 TYR A C 1
ATOM 2266 O O . TYR A 1 292 ? -14.587 -9.227 27.475 1.00 96.50 292 TYR A O 1
ATOM 2274 N N . ASP A 1 293 ? -15.917 -10.335 26.057 1.00 95.44 293 ASP A N 1
ATOM 2275 C CA . ASP A 1 293 ? -15.080 -11.545 26.011 1.00 95.44 293 ASP A CA 1
ATOM 2276 C C . ASP A 1 293 ? -13.940 -11.409 24.987 1.00 95.44 293 ASP A C 1
ATOM 2278 O O . ASP A 1 293 ? -13.958 -11.994 23.899 1.00 95.44 293 ASP A O 1
ATOM 2282 N N . VAL A 1 294 ? -12.925 -10.619 25.347 1.00 94.94 294 VAL A N 1
ATOM 2283 C CA . VAL A 1 294 ? -11.729 -10.383 24.520 1.00 94.94 294 VAL A CA 1
ATOM 2284 C C . VAL A 1 294 ? -11.022 -11.697 24.182 1.00 94.94 294 VAL A C 1
ATOM 2286 O O . VAL A 1 294 ? -10.666 -11.949 23.030 1.00 94.94 294 VAL A O 1
ATOM 2289 N N . LYS A 1 295 ? -10.845 -12.577 25.173 1.00 94.12 295 LYS A N 1
ATOM 2290 C CA . LYS A 1 295 ? -10.137 -13.854 24.996 1.00 94.12 295 LYS A CA 1
ATOM 2291 C C . LYS A 1 295 ? -10.885 -14.788 24.054 1.00 94.12 295 LYS A C 1
ATOM 2293 O O . LYS A 1 295 ? -10.244 -15.442 23.228 1.00 94.12 295 LYS A O 1
ATOM 2298 N N . GLY A 1 296 ? -12.211 -14.856 24.165 1.00 95.75 296 GLY A N 1
ATOM 2299 C CA . GLY A 1 296 ? -13.063 -15.599 23.243 1.00 95.75 296 GLY A CA 1
ATOM 2300 C C . GLY A 1 296 ? -12.945 -15.070 21.819 1.00 95.75 296 GLY A C 1
ATOM 2301 O O . GLY A 1 296 ? -12.601 -15.836 20.916 1.00 95.75 296 GLY A O 1
ATOM 2302 N N . ALA A 1 297 ? -13.113 -13.757 21.636 1.00 93.12 297 ALA A N 1
ATOM 2303 C CA . ALA A 1 297 ? -13.033 -13.109 20.328 1.00 93.12 297 ALA A CA 1
ATOM 2304 C C . ALA A 1 297 ? -11.674 -13.335 19.642 1.00 93.12 297 ALA A C 1
ATOM 2306 O O . ALA A 1 297 ? -11.626 -13.729 18.475 1.00 93.12 297 ALA A O 1
ATOM 2307 N N . LEU A 1 298 ? -10.564 -13.159 20.367 1.00 91.62 298 LEU A N 1
ATOM 2308 C CA . LEU A 1 298 ? -9.217 -13.382 19.830 1.00 91.62 298 LEU A CA 1
ATOM 2309 C C . LEU A 1 298 ? -8.963 -14.856 19.494 1.00 91.62 298 LEU A C 1
ATOM 2311 O O . LEU A 1 298 ? -8.385 -15.163 18.452 1.00 91.62 298 LEU A O 1
ATOM 2315 N N . LYS A 1 299 ? -9.430 -15.782 20.337 1.00 93.69 299 LYS A N 1
ATOM 2316 C CA . LYS A 1 299 ? -9.298 -17.222 20.085 1.00 93.69 299 LYS A CA 1
ATOM 2317 C C . LYS A 1 299 ? -10.084 -17.659 18.851 1.00 93.69 299 LYS A C 1
ATOM 2319 O O . LYS A 1 299 ? -9.623 -18.530 18.113 1.00 93.69 299 LYS A O 1
ATOM 2324 N N . ASP A 1 300 ? -11.272 -17.107 18.641 1.00 91.19 300 ASP A N 1
ATOM 2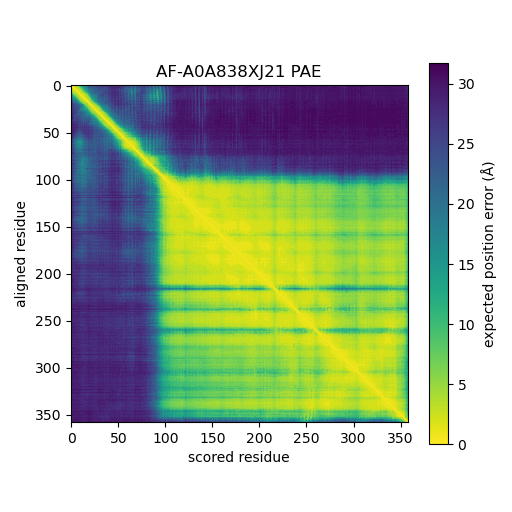325 C CA . ASP A 1 300 ? -12.086 -17.429 17.472 1.00 91.19 300 ASP A CA 1
ATOM 2326 C C . ASP A 1 300 ? -11.528 -16.783 16.202 1.00 91.19 300 ASP A C 1
ATOM 2328 O O . ASP A 1 300 ? -11.519 -17.434 15.155 1.00 91.19 300 ASP A O 1
ATOM 2332 N N . ALA A 1 301 ? -10.945 -15.585 16.309 1.00 87.25 301 ALA A N 1
ATOM 2333 C CA . ALA A 1 301 ? -10.183 -14.972 15.227 1.00 87.25 301 ALA A CA 1
ATOM 2334 C C . ALA A 1 301 ? -8.994 -15.848 14.805 1.00 87.25 301 ALA A C 1
ATOM 2336 O O . ALA A 1 301 ? -8.866 -16.170 13.624 1.00 87.25 301 ALA A O 1
ATOM 2337 N N . ASP A 1 302 ? -8.190 -16.321 15.763 1.00 85.38 302 ASP A N 1
ATOM 2338 C CA . ASP A 1 302 ? -7.039 -17.191 15.494 1.00 85.38 302 ASP A CA 1
ATOM 2339 C C . ASP A 1 302 ? -7.461 -18.501 14.801 1.00 85.38 302 ASP A C 1
ATOM 2341 O O . ASP A 1 302 ? -6.818 -18.938 13.846 1.00 85.38 302 ASP A O 1
ATOM 2345 N N . LYS A 1 303 ? -8.574 -19.121 15.224 1.00 88.75 303 LYS A N 1
ATOM 2346 C CA . LYS A 1 303 ? -9.111 -20.328 14.564 1.00 88.75 303 LYS A CA 1
ATOM 2347 C C . LYS A 1 303 ? -9.609 -20.057 13.146 1.00 88.75 303 LYS A C 1
ATOM 2349 O O . LYS A 1 303 ? -9.481 -20.926 12.287 1.00 88.75 303 LYS A O 1
ATOM 2354 N N . ALA A 1 304 ? -10.223 -18.898 12.925 1.00 82.50 304 ALA A N 1
ATOM 2355 C CA . ALA A 1 304 ? -10.758 -18.500 11.629 1.00 82.50 304 ALA A CA 1
ATOM 2356 C C . ALA A 1 304 ? -9.675 -17.956 10.679 1.00 82.50 304 ALA A C 1
ATOM 2358 O O . ALA A 1 304 ? -9.970 -17.702 9.514 1.00 82.50 304 ALA A O 1
ATOM 2359 N N . GLY A 1 305 ? -8.441 -17.755 11.163 1.00 77.69 305 GLY A N 1
ATOM 2360 C CA . GLY A 1 305 ? -7.406 -17.027 10.426 1.00 77.69 305 GLY A CA 1
ATOM 2361 C C . GLY A 1 305 ? -7.783 -15.562 10.187 1.00 77.69 305 GLY A C 1
ATOM 2362 O O . GLY A 1 305 ? -7.330 -14.953 9.220 1.00 77.69 305 GLY A O 1
ATOM 2363 N N . ALA A 1 306 ? -8.659 -15.014 11.030 1.00 77.31 306 ALA A N 1
ATOM 2364 C CA . ALA A 1 306 ? -9.152 -13.658 10.920 1.00 77.31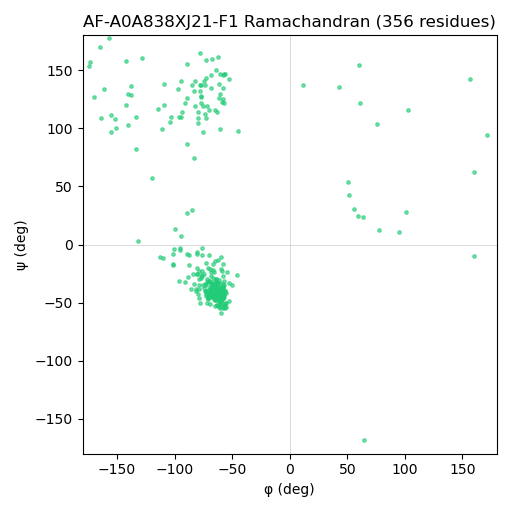 306 ALA A CA 1
ATOM 2365 C C . ALA A 1 306 ? -8.259 -12.678 11.688 1.00 77.31 306 ALA A C 1
ATOM 2367 O O . ALA A 1 306 ? -7.583 -13.001 12.661 1.00 77.31 306 ALA A O 1
ATOM 2368 N N . SER A 1 307 ? -8.318 -11.432 11.247 1.00 81.06 307 SER A N 1
ATOM 2369 C CA . SER A 1 307 ? -7.689 -10.286 11.885 1.00 81.06 307 SER A CA 1
ATOM 2370 C C . SER A 1 307 ? -8.140 -10.105 13.343 1.00 81.06 307 SER A C 1
ATOM 2372 O O . SER A 1 307 ? -9.326 -9.870 13.596 1.00 81.06 307 SER A O 1
ATOM 2374 N N . LYS A 1 308 ? -7.191 -10.115 14.289 1.00 84.88 308 LYS A N 1
ATOM 2375 C CA . LYS A 1 308 ? -7.440 -9.868 15.723 1.00 84.88 308 LYS A CA 1
ATOM 2376 C C . LYS A 1 308 ? -8.124 -8.531 15.968 1.00 84.88 308 LYS A C 1
ATOM 2378 O O . LYS A 1 308 ? -9.201 -8.500 16.553 1.00 84.88 308 LYS A O 1
ATOM 2383 N N . GLY A 1 309 ? -7.572 -7.444 15.426 1.00 84.12 309 GLY A N 1
ATOM 2384 C CA . GLY A 1 309 ? -8.220 -6.139 15.534 1.00 84.12 309 GLY A CA 1
ATOM 2385 C C . GLY A 1 309 ? -9.636 -6.119 14.940 1.00 84.12 309 GLY A C 1
ATOM 2386 O O . GLY A 1 309 ? -10.463 -5.348 15.397 1.00 84.12 309 GLY A O 1
ATOM 2387 N N . THR A 1 310 ? -9.957 -6.970 13.949 1.00 81.88 310 THR A N 1
ATOM 2388 C CA . THR A 1 310 ? -11.287 -6.967 13.309 1.00 81.88 310 THR A CA 1
ATOM 2389 C C . THR A 1 310 ? -12.276 -7.688 14.201 1.00 81.88 310 THR A C 1
ATOM 2391 O O . THR A 1 310 ? -13.407 -7.237 14.332 1.00 81.88 310 THR A O 1
ATOM 2394 N N . ALA A 1 311 ? -11.842 -8.767 14.852 1.00 87.31 311 ALA A N 1
ATOM 2395 C CA . ALA A 1 311 ? -12.635 -9.429 15.874 1.00 87.31 311 ALA A CA 1
ATOM 2396 C C . ALA A 1 311 ? -12.929 -8.490 17.052 1.00 87.31 311 ALA A C 1
ATOM 2398 O O . ALA A 1 311 ? -14.076 -8.405 17.472 1.00 87.31 311 ALA A O 1
ATOM 2399 N N . LEU A 1 312 ? -11.931 -7.730 17.519 1.00 89.88 312 LEU A N 1
ATOM 2400 C CA . LEU A 1 312 ? -12.122 -6.728 18.574 1.00 89.88 312 LEU A CA 1
ATOM 2401 C C . LEU A 1 312 ? -13.033 -5.573 18.134 1.00 89.88 312 LEU A C 1
ATOM 2403 O O . LEU A 1 312 ? -13.879 -5.141 18.905 1.00 89.88 312 LEU A O 1
ATOM 2407 N N . LEU A 1 313 ? -12.910 -5.101 16.892 1.00 88.31 313 LEU A N 1
ATOM 2408 C CA . LEU A 1 313 ? -13.817 -4.099 16.320 1.00 88.31 313 LEU A CA 1
ATOM 2409 C C . LEU A 1 313 ? -15.261 -4.600 16.279 1.00 88.31 313 LEU A C 1
ATOM 2411 O O . LEU A 1 313 ? -16.161 -3.903 16.728 1.00 88.31 313 LEU A O 1
ATOM 2415 N N . ASN A 1 314 ? -15.477 -5.816 15.776 1.00 87.62 314 ASN A N 1
ATOM 2416 C CA . ASN A 1 314 ? -16.805 -6.421 15.703 1.00 87.62 314 ASN A CA 1
ATOM 2417 C C . ASN A 1 314 ? -17.404 -6.667 17.094 1.00 87.62 314 ASN A C 1
ATOM 2419 O O . ASN A 1 314 ? -18.618 -6.621 17.238 1.00 87.62 314 ASN A O 1
ATOM 2423 N N . LEU A 1 315 ? -16.562 -6.912 18.102 1.00 91.25 315 LEU A N 1
ATOM 2424 C CA . LEU A 1 315 ? -16.984 -7.115 19.486 1.00 91.25 315 LEU A CA 1
ATOM 2425 C C . LEU A 1 315 ? -17.630 -5.862 20.091 1.00 91.25 315 LEU A C 1
ATOM 2427 O O . LEU A 1 315 ? -18.516 -5.996 20.924 1.00 91.25 315 LEU A O 1
ATOM 2431 N N . ILE A 1 316 ? -17.199 -4.670 19.665 1.00 92.00 316 ILE A N 1
ATOM 2432 C CA . ILE A 1 316 ? -17.676 -3.390 20.213 1.00 92.00 316 ILE A CA 1
ATOM 2433 C C . ILE A 1 316 ? -18.546 -2.578 19.257 1.00 92.00 316 ILE A C 1
ATOM 2435 O O . ILE A 1 316 ? -19.116 -1.576 19.675 1.00 92.00 316 ILE A O 1
ATOM 2439 N N . ALA A 1 317 ? -18.612 -2.943 17.974 1.00 89.19 317 ALA A N 1
ATOM 2440 C CA . ALA A 1 317 ? -19.218 -2.097 16.950 1.00 89.19 317 ALA A CA 1
ATOM 2441 C C . ALA A 1 317 ? -20.688 -1.775 17.247 1.00 89.19 317 ALA A C 1
ATOM 2443 O O . ALA A 1 317 ? -21.052 -0.601 17.238 1.00 89.19 317 ALA A O 1
ATOM 2444 N N . ASP A 1 318 ? -21.498 -2.793 17.547 1.00 88.25 318 ASP A N 1
ATOM 2445 C CA . ASP A 1 318 ? -22.934 -2.631 17.799 1.00 88.25 318 ASP A CA 1
ATOM 2446 C C . ASP A 1 318 ? -23.188 -1.812 19.077 1.00 88.25 318 ASP A C 1
ATOM 2448 O O . ASP A 1 318 ? -23.948 -0.844 19.060 1.00 88.25 318 ASP A O 1
ATOM 2452 N N . ASP A 1 319 ? -22.463 -2.114 20.154 1.00 90.62 319 ASP A N 1
ATOM 2453 C CA . ASP A 1 319 ? -22.599 -1.412 21.433 1.00 90.62 319 ASP A CA 1
ATOM 2454 C C . ASP A 1 319 ? -22.154 0.052 21.353 1.00 90.62 319 ASP A C 1
ATOM 2456 O O . ASP A 1 319 ? -22.786 0.926 21.944 1.00 90.62 319 ASP A O 1
ATOM 2460 N N . VAL A 1 320 ? -21.082 0.349 20.611 1.00 90.69 320 VAL A N 1
ATOM 2461 C CA . VAL A 1 320 ? -20.624 1.728 20.377 1.00 90.69 320 VAL A CA 1
ATOM 2462 C C . VAL A 1 320 ? -21.618 2.502 19.508 1.00 90.69 320 VAL A C 1
ATOM 2464 O O . VAL A 1 320 ? -21.789 3.707 19.698 1.00 90.69 320 VAL A O 1
ATOM 2467 N N . LEU A 1 321 ? -22.286 1.827 18.571 1.00 87.88 321 LEU A N 1
ATOM 2468 C CA . LEU A 1 321 ? -23.364 2.407 17.771 1.00 87.88 321 LEU A CA 1
ATOM 2469 C C . LEU A 1 321 ? -24.577 2.777 18.626 1.00 87.88 321 LEU A C 1
ATOM 2471 O O . LEU A 1 321 ? -25.163 3.841 18.420 1.00 87.88 321 LEU A O 1
ATOM 2475 N N . GLU A 1 322 ? -24.938 1.930 19.588 1.00 89.56 322 GLU A N 1
ATOM 2476 C CA . GLU A 1 322 ? -26.018 2.211 20.537 1.00 89.56 322 GLU A CA 1
ATOM 2477 C C . GLU A 1 322 ? -25.606 3.234 21.609 1.00 89.56 322 GLU A C 1
ATOM 2479 O O . GLU A 1 322 ? -26.424 4.063 22.012 1.00 89.56 322 GLU A O 1
ATOM 2484 N N . THR A 1 323 ? -24.340 3.209 22.041 1.00 92.81 323 THR A N 1
ATOM 2485 C CA . THR A 1 323 ? -23.791 4.037 23.128 1.00 92.81 323 THR A CA 1
ATOM 2486 C C . THR A 1 323 ? -22.448 4.679 22.729 1.00 92.81 323 THR A C 1
ATOM 2488 O O . THR A 1 323 ? -21.373 4.198 23.111 1.00 92.81 323 THR A O 1
ATOM 2491 N N . PRO A 1 324 ? -22.462 5.812 21.999 1.00 90.81 324 PRO A N 1
ATOM 2492 C CA . PRO A 1 324 ? -21.245 6.501 21.552 1.00 90.81 324 PRO A CA 1
ATOM 2493 C C . PRO A 1 324 ? -20.316 6.963 22.689 1.00 90.81 324 PRO A C 1
ATOM 2495 O O . PRO A 1 324 ? -19.117 7.173 22.476 1.00 90.81 324 PRO A O 1
ATOM 2498 N N . GLU A 1 325 ? -20.838 7.113 23.909 1.00 93.19 325 GLU A N 1
ATOM 2499 C CA . GLU A 1 325 ? -20.080 7.454 25.117 1.00 93.19 325 GLU A CA 1
ATOM 2500 C C . GLU A 1 325 ? -19.074 6.368 25.527 1.00 93.19 325 GLU A C 1
ATOM 2502 O O . GLU A 1 325 ? -18.187 6.644 26.338 1.00 93.19 325 GLU A O 1
ATOM 2507 N N . LEU A 1 326 ? -19.172 5.157 24.963 1.00 92.94 326 LEU A N 1
ATOM 2508 C CA . LEU A 1 326 ? -18.180 4.098 25.148 1.00 92.94 326 LEU A CA 1
ATOM 2509 C C . LEU A 1 326 ? -16.847 4.428 24.472 1.00 92.94 326 LEU A C 1
ATOM 2511 O O . LEU A 1 326 ? -15.803 4.000 24.952 1.00 92.94 326 LEU A O 1
ATOM 2515 N N . ILE A 1 327 ? -16.833 5.236 23.408 1.00 92.50 327 ILE A N 1
ATOM 2516 C CA . ILE A 1 327 ? -15.591 5.540 22.683 1.00 92.50 327 ILE A CA 1
ATOM 2517 C C . ILE A 1 327 ? -14.517 6.159 23.588 1.00 92.50 327 ILE A C 1
ATOM 2519 O O . ILE A 1 327 ? -13.430 5.594 23.645 1.00 92.50 327 ILE A O 1
ATOM 2523 N N . PRO A 1 328 ? -14.756 7.264 24.322 1.00 92.62 328 PRO A N 1
ATOM 2524 C CA . PRO A 1 328 ? -13.735 7.820 25.214 1.00 92.62 328 PRO A CA 1
ATOM 2525 C C . PRO A 1 328 ? -13.386 6.913 26.407 1.00 92.62 328 PRO A C 1
ATOM 2527 O O . PRO A 1 328 ? -12.361 7.137 27.040 1.00 92.62 328 PRO A O 1
ATOM 2530 N N . GLN A 1 329 ? -14.221 5.918 26.732 1.00 92.19 329 GLN A N 1
ATOM 2531 C CA . GLN A 1 329 ? -13.940 4.938 27.790 1.00 92.19 329 GLN A CA 1
ATOM 2532 C C . GLN A 1 329 ? -13.023 3.821 27.284 1.00 92.19 329 GLN A C 1
ATOM 2534 O O . GLN A 1 329 ? -12.140 3.368 28.002 1.00 92.19 329 GLN A O 1
ATOM 2539 N N . LEU A 1 330 ? -13.213 3.391 26.037 1.00 92.50 330 LEU A N 1
ATOM 2540 C CA . LEU A 1 330 ? -12.435 2.321 25.421 1.00 92.50 330 LEU A CA 1
ATOM 2541 C C . LEU A 1 330 ? -11.130 2.849 24.803 1.00 92.50 330 LEU A C 1
ATOM 2543 O O . LEU A 1 330 ? -10.080 2.218 24.938 1.00 92.50 330 LEU A O 1
ATOM 2547 N N . PHE A 1 331 ? -11.165 4.033 24.191 1.00 94.06 331 PHE A N 1
ATOM 2548 C CA . PHE A 1 331 ? -10.047 4.672 23.495 1.00 94.06 331 PHE A CA 1
ATOM 2549 C C . PHE A 1 331 ? -9.580 5.910 24.268 1.00 94.06 331 PHE A C 1
ATOM 2551 O O . PHE A 1 331 ? -10.175 6.984 24.177 1.00 94.06 331 PHE A O 1
ATOM 2558 N N . HIS A 1 332 ? -8.504 5.764 25.044 1.00 89.56 332 HIS A N 1
ATOM 2559 C CA . HIS A 1 332 ? -7.965 6.856 25.864 1.00 89.56 332 HIS A CA 1
ATOM 2560 C C . HIS A 1 332 ? -7.095 7.845 25.078 1.00 89.56 332 HIS A C 1
ATOM 2562 O O . HIS A 1 332 ? -6.963 9.001 25.481 1.00 89.56 332 HIS A O 1
ATOM 2568 N N . ASN A 1 333 ? -6.485 7.411 23.975 1.00 92.69 333 ASN A N 1
ATOM 2569 C CA . ASN A 1 333 ? -5.734 8.303 23.102 1.00 92.69 333 ASN A CA 1
ATOM 2570 C C . ASN A 1 333 ? -6.715 9.126 22.242 1.00 92.69 333 ASN A C 1
ATOM 2572 O O . ASN A 1 333 ? -7.593 8.578 21.582 1.00 92.69 333 ASN A O 1
ATOM 2576 N N . GLU A 1 334 ? -6.569 10.454 22.240 1.00 92.31 334 GLU A N 1
ATOM 2577 C CA . GLU A 1 334 ? -7.446 11.366 21.490 1.00 92.31 334 GLU A CA 1
ATOM 2578 C C . GLU A 1 334 ? -7.456 11.068 19.981 1.00 92.31 334 GLU A C 1
ATOM 2580 O O . GLU A 1 334 ? -8.510 11.124 19.345 1.00 92.31 334 GLU A O 1
ATOM 2585 N N . GLN A 1 335 ? -6.305 10.700 19.414 1.00 92.62 335 GLN A N 1
ATOM 2586 C CA . GLN A 1 335 ? -6.164 10.345 18.004 1.00 92.62 335 GLN A CA 1
ATOM 2587 C C . GLN A 1 335 ? -6.876 9.022 17.685 1.00 92.62 335 GLN A C 1
ATOM 2589 O O . GLN A 1 335 ? -7.627 8.959 16.708 1.00 92.62 335 GLN A O 1
ATOM 2594 N N . SER A 1 336 ? -6.718 7.995 18.531 1.00 92.88 336 SER A N 1
ATOM 2595 C CA . SER A 1 336 ? -7.408 6.712 18.339 1.00 92.88 336 SER A CA 1
ATOM 2596 C C . SER A 1 336 ? -8.915 6.843 18.557 1.00 92.88 336 SER A C 1
ATOM 2598 O O . SER A 1 336 ? -9.693 6.293 17.783 1.00 92.88 336 SER A O 1
ATOM 2600 N N . ALA A 1 337 ? -9.349 7.648 19.530 1.00 93.00 337 ALA A N 1
ATOM 2601 C CA . ALA A 1 337 ? -10.756 7.959 19.761 1.00 93.00 337 ALA A CA 1
ATOM 2602 C C . ALA A 1 337 ? -11.383 8.736 18.592 1.00 93.00 337 ALA A C 1
ATOM 2604 O O . ALA A 1 337 ? -12.551 8.517 18.265 1.00 93.00 337 ALA A O 1
ATOM 2605 N N . ALA A 1 338 ? -10.638 9.642 17.950 1.00 92.12 338 ALA A N 1
ATOM 2606 C CA . ALA A 1 338 ? -11.101 10.355 16.760 1.00 92.12 338 ALA A CA 1
ATOM 2607 C C . ALA A 1 338 ? -11.312 9.399 15.575 1.00 92.12 338 ALA A C 1
ATOM 2609 O O . ALA A 1 338 ? -12.390 9.396 14.977 1.00 92.12 338 ALA A O 1
ATOM 2610 N N . ALA A 1 339 ? -10.341 8.527 15.294 1.00 92.56 339 ALA A N 1
ATOM 2611 C CA . ALA A 1 339 ? -10.486 7.489 14.275 1.00 92.56 339 ALA A CA 1
ATOM 2612 C C . ALA A 1 339 ? -11.612 6.495 14.609 1.00 92.56 339 ALA A C 1
ATOM 2614 O O . ALA A 1 339 ? -12.423 6.176 13.740 1.00 92.56 339 ALA A O 1
ATOM 2615 N N . ALA A 1 340 ? -11.736 6.072 15.871 1.00 92.25 340 ALA A N 1
ATOM 2616 C CA . ALA A 1 340 ? -12.817 5.204 16.329 1.00 92.25 340 ALA A CA 1
ATOM 2617 C C . ALA A 1 340 ? -14.192 5.848 16.104 1.00 92.25 340 ALA A C 1
ATOM 2619 O O . ALA A 1 340 ? -15.091 5.190 15.592 1.00 92.25 340 ALA A O 1
ATOM 2620 N N . LYS A 1 341 ? -14.355 7.147 16.397 1.00 91.56 341 LYS A N 1
ATOM 2621 C CA . LYS A 1 341 ? -15.586 7.892 16.073 1.00 91.56 341 LYS A CA 1
ATOM 2622 C C . LYS A 1 341 ? -15.870 7.890 14.579 1.00 91.56 341 LYS A C 1
ATOM 2624 O O . LYS A 1 341 ? -17.013 7.674 14.192 1.00 91.56 341 LYS A O 1
ATOM 2629 N N . ALA A 1 342 ? -14.859 8.137 13.749 1.00 90.44 342 ALA A N 1
ATOM 2630 C CA . ALA A 1 342 ? -15.031 8.143 12.302 1.00 90.44 342 ALA A CA 1
ATOM 2631 C C . ALA A 1 342 ? -15.506 6.778 11.783 1.00 90.44 342 ALA A C 1
ATOM 2633 O O . ALA A 1 342 ? -16.470 6.725 11.024 1.00 90.44 342 ALA A O 1
ATOM 2634 N N . ILE A 1 343 ? -14.878 5.694 12.245 1.00 88.94 343 ILE A N 1
ATOM 2635 C CA . ILE A 1 343 ? -15.113 4.327 11.767 1.00 88.94 343 ILE A CA 1
ATOM 2636 C C . ILE A 1 343 ? -16.395 3.717 12.349 1.00 88.94 343 ILE A C 1
ATOM 2638 O O . ILE A 1 343 ? -17.228 3.205 11.603 1.00 88.94 343 ILE A O 1
ATOM 2642 N N . LEU A 1 344 ? -16.571 3.770 13.672 1.00 88.88 344 LEU A N 1
ATOM 2643 C CA . LEU A 1 344 ? -17.647 3.062 14.374 1.00 88.88 344 LEU A CA 1
ATOM 2644 C C . LEU A 1 344 ? -18.997 3.773 14.266 1.00 88.88 344 LEU A C 1
ATOM 2646 O O . LEU A 1 344 ? -20.023 3.109 14.166 1.00 88.88 344 LEU A O 1
ATOM 2650 N N . LEU A 1 345 ? -19.014 5.111 14.249 1.00 88.31 345 LEU A N 1
ATOM 2651 C CA . LEU A 1 345 ? -20.268 5.876 14.194 1.00 88.31 345 LEU A CA 1
ATOM 2652 C C . LEU A 1 345 ? -20.768 6.121 12.766 1.00 88.31 345 LEU A C 1
ATOM 2654 O O . LEU A 1 345 ? -21.904 6.554 12.591 1.00 88.31 345 LEU A O 1
ATOM 2658 N N . ASN A 1 346 ? -19.965 5.803 11.744 1.00 85.12 346 ASN A N 1
ATOM 2659 C CA . ASN A 1 346 ? -20.373 5.859 10.336 1.00 85.12 346 ASN A CA 1
ATOM 2660 C C . ASN A 1 346 ? -20.266 4.474 9.672 1.00 85.12 346 ASN A C 1
ATOM 2662 O O . ASN A 1 346 ? -19.597 4.323 8.645 1.00 85.12 346 ASN A O 1
ATOM 2666 N N . PRO A 1 347 ? -20.944 3.437 10.203 1.00 75.69 347 PRO A N 1
ATOM 2667 C CA . PRO A 1 347 ? -20.771 2.065 9.732 1.00 75.69 347 PRO A CA 1
ATOM 2668 C C . PRO A 1 347 ? -21.251 1.865 8.293 1.00 75.69 347 PRO A C 1
ATOM 2670 O O . PRO A 1 347 ? -20.827 0.920 7.637 1.00 75.69 347 PRO A O 1
ATOM 2673 N N . GLU A 1 348 ? -22.160 2.708 7.791 1.00 77.69 348 GLU A N 1
ATOM 2674 C CA . GLU A 1 348 ? -22.592 2.669 6.390 1.00 77.69 348 GLU A CA 1
ATOM 2675 C C . GLU A 1 348 ? -21.527 3.203 5.440 1.00 77.69 348 GLU A C 1
ATOM 2677 O O . GLU A 1 348 ? -21.331 2.631 4.374 1.00 77.69 348 GLU A O 1
ATOM 2682 N N . GLU A 1 349 ? -20.845 4.284 5.814 1.00 76.81 349 GLU A N 1
ATOM 2683 C CA . GLU A 1 349 ? -19.745 4.845 5.031 1.00 76.81 349 GLU A CA 1
ATOM 2684 C C . GLU A 1 349 ? -18.555 3.891 5.049 1.00 76.81 349 GLU A C 1
ATOM 2686 O O . GLU A 1 349 ? -18.034 3.520 4.000 1.00 76.81 349 GLU A O 1
ATOM 2691 N N . TRP A 1 350 ? -18.234 3.366 6.228 1.00 74.19 350 TRP A N 1
ATOM 2692 C CA . TRP A 1 350 ? -17.222 2.337 6.386 1.00 74.19 350 TRP A CA 1
ATOM 2693 C C . TRP A 1 350 ? -17.540 1.073 5.572 1.00 74.19 350 TRP A C 1
ATOM 2695 O O . TRP A 1 350 ? -16.685 0.582 4.838 1.00 74.19 350 TRP A O 1
ATOM 2705 N N . ARG A 1 351 ? -18.786 0.568 5.607 1.00 76.12 351 ARG A N 1
ATOM 2706 C CA . ARG A 1 351 ? -19.213 -0.576 4.775 1.00 76.12 351 ARG A CA 1
ATOM 2707 C C . ARG A 1 351 ? -19.241 -0.263 3.283 1.00 76.12 351 ARG A C 1
ATOM 2709 O O . ARG A 1 351 ? -18.965 -1.156 2.495 1.00 76.12 351 ARG A O 1
ATOM 2716 N N . ARG A 1 352 ? -19.581 0.967 2.890 1.00 77.12 352 ARG A N 1
ATOM 2717 C CA . ARG A 1 352 ? -19.589 1.406 1.486 1.00 77.12 352 ARG A CA 1
ATOM 2718 C C . ARG A 1 352 ? -18.182 1.437 0.903 1.00 77.12 352 ARG A C 1
ATOM 2720 O O . ARG A 1 352 ? -18.010 1.077 -0.257 1.00 77.12 352 ARG A O 1
ATOM 2727 N N . ASN A 1 353 ? -17.212 1.869 1.703 1.00 75.81 353 ASN A N 1
ATOM 2728 C CA . ASN A 1 353 ? -15.815 1.968 1.292 1.00 75.81 353 ASN A CA 1
ATOM 2729 C C . ASN A 1 353 ? -15.119 0.599 1.330 1.00 75.81 353 ASN A C 1
ATOM 2731 O O . ASN A 1 353 ? -14.136 0.375 0.625 1.00 75.81 353 ASN A O 1
ATOM 2735 N N . ARG A 1 354 ? -15.638 -0.344 2.128 1.00 69.94 354 ARG A N 1
ATOM 2736 C CA . ARG A 1 354 ? -15.154 -1.723 2.165 1.00 69.94 354 ARG A CA 1
ATOM 2737 C C . ARG A 1 354 ? -15.568 -2.509 0.914 1.00 69.94 354 ARG A C 1
ATOM 2739 O O . ARG A 1 354 ? -16.689 -2.369 0.426 1.00 69.94 354 ARG A O 1
ATOM 2746 N N . PRO A 1 355 ? -14.698 -3.400 0.417 1.00 59.28 355 PRO A N 1
ATOM 2747 C CA . PRO A 1 355 ? -15.085 -4.366 -0.603 1.00 59.28 355 PRO A CA 1
ATOM 2748 C C . PRO A 1 355 ? -16.188 -5.288 -0.063 1.00 59.28 355 PRO A C 1
ATOM 2750 O O . PRO A 1 355 ? -16.122 -5.739 1.083 1.00 59.28 355 PRO A O 1
ATOM 2753 N N . SER A 1 356 ? -17.200 -5.585 -0.883 1.00 45.19 356 SER A N 1
ATOM 2754 C CA . SER A 1 356 ? -18.173 -6.628 -0.560 1.00 45.19 356 SER A CA 1
ATOM 2755 C C . SER A 1 356 ? -17.440 -7.965 -0.490 1.00 45.19 356 SER A C 1
ATOM 2757 O O . SER A 1 356 ? -16.887 -8.434 -1.486 1.00 45.19 356 SER A O 1
ATOM 2759 N N . VAL A 1 357 ? -17.387 -8.552 0.704 1.00 44.59 357 VAL A N 1
ATOM 2760 C CA . VAL A 1 357 ? -16.993 -9.951 0.866 1.00 44.59 357 VAL A CA 1
ATOM 2761 C C . VAL A 1 357 ? -18.193 -10.770 0.401 1.00 44.59 357 VAL A C 1
ATOM 2763 O O . VAL A 1 357 ? -19.165 -10.893 1.144 1.00 44.59 357 VAL A O 1
ATOM 2766 N N . ASP A 1 358 ? -18.160 -11.212 -0.855 1.00 31.92 358 ASP A N 1
ATOM 2767 C CA . ASP A 1 358 ? -19.112 -12.195 -1.387 1.00 31.92 358 ASP A CA 1
ATOM 2768 C C . ASP A 1 358 ? -18.888 -13.579 -0.759 1.00 31.92 358 ASP A C 1
ATOM 2770 O O . ASP A 1 358 ? -17.706 -13.988 -0.622 1.00 31.92 358 ASP A O 1
#

Secondary structure (DSSP, 8-state):
-----------------------------------------------------PPPTTHHHHHHHHTTTTS--TTS-HHHHHHHHHHHHHHHHHHHHHHHHHHHHHHHHHHHHHHHHTT--HHHHHHHHHHHHHHHHHHT--HHHHHHHHHHHHHTT---HHHHHHHHHHHHHHHHHH---HHHHHHHHHHHHHHTT--GGGHHHHHHHHHHHTTSTT--HHHHHHHHHHHHHHHHHTT---HHHHHHHHHHHHHHHHHHH-SSHHHHHHHHHHHHHTT-HHHHHHHHHTT--HHHHHHHHHHHT--HHHHHHHHHHHHHHH-GGGHHHH--SHHHHHHHHHHHS-HHHHHHHS----